Protein 7E2S (pdb70)

Secondary structure (DSSP, 8-state):
--S-HHHHHHHHHSS-HHHHHHHHHHHHTSHHHHHHHHHHHHHHH-S-SS--HHHHHHHHHHHHT--HHHHHHHHHH-TT-SS----TT----HHHHHHHHTT-HHHHHHHHHHHHHHHH-HHHHHHTS--HHHHHTS-HHHHHHHHHHHHHTTTTS-SHHHHHHHHHHTTT-HHHHHHHHTSEETTEEPPTTTTS--STTSPTT--S----TT-SHHHHHHHTSTHHHHHT-

Nearest PDB structures (foldseek):
  7e2u-assembly1_A  TM=1.004E+00  e=2.251E-34  Synechocystis sp. PCC 6803 substr. Kazusa
  4xkb-assembly1_A  TM=9.964E-01  e=1.366E-32  Synechocystis sp. PCC 6803 substr. Kazusa
  4xkc-assembly1_A  TM=9.985E-01  e=1.807E-32  Synechocystis sp. PCC 6803 substr. Kazusa
  1z3x-assembly1_A  TM=9.266E-01  e=5.215E-20  Thermosynechococcus vestitus
  1z3y-assembly1_A  TM=9.234E-01  e=6.285E-20  Thermosynechococcus vestitus

Solvent-accessible surface area: 11522 Å² total; per-residue (Å²): 160,117,77,84,57,103,108,22,25,98,50,0,93,70,102,35,91,155,111,21,56,89,0,0,56,29,0,6,144,6,34,160,34,0,18,32,34,0,41,59,21,0,63,151,56,22,105,9,138,144,28,65,23,1,2,0,16,0,4,6,30,0,32,77,55,151,76,146,83,12,40,59,60,0,78,166,87,26,85,66,9,1,10,45,42,94,25,54,125,72,14,83,1,48,56,0,6,91,9,0,2,71,40,62,4,56,48,0,0,72,31,1,79,78,31,5,7,80,15,28,18,122,38,0,46,149,59,104,89,26,106,81,68,37,1,84,175,10,36,18,47,0,0,12,1,0,0,0,0,0,51,0,0,0,72,13,27,0,0,2,3,13,0,32,131,32,3,64,80,10,54,86,80,28,109,106,0,13,69,81,0,23,10,52,79,64,143,101,126,33,69,150,52,197,43,24,47,50,72,65,98,6,54,94,0,4,0,1,12,17,92,42,139,89,31,42,137,32,1,55,9,2,2,139,11,88,0,0,87,116,79,69,27

Structure (mmCIF, N/CA/C/O backbone):
data_7E2S
#
_entry.id   7E2S
#
_cell.length_a   32.497
_cell.length_b   64.449
_cell.length_c   106.850
_cell.angle_alpha   90.000
_cell.angle_beta   90.000
_cell.angle_gamma   90.000
#
_symmetry.space_group_name_H-M   'P 21 21 21'
#
loop_
_entity.id
_entity.type
_entity.pdbx_description
1 polymer 'Ycf53-like protein'
2 non-polymer 'BILIVERDINE IX ALPHA'
3 non-polymer GLYCEROL
4 water water
#
loop_
_atom_site.group_PDB
_atom_site.id
_atom_site.type_symbol
_atom_site.label_atom_id
_atom_site.label_alt_id
_atom_site.label_comp_id
_atom_site.label_asym_id
_atom_site.label_entity_id
_atom_site.label_seq_id
_atom_site.pdbx_PDB_ins_code
_atom_site.Cartn_x
_atom_site.Cartn_y
_atom_site.Cartn_z
_atom_site.occupancy
_atom_site.B_iso_or_equiv
_atom_site.auth_seq_id
_atom_site.auth_comp_id
_atom_site.auth_asym_id
_atom_site.auth_atom_id
_atom_site.pdbx_PDB_model_num
ATOM 1 N N . MET A 1 1 ? 4.628 5.367 15.133 1.00 51.67 1 MET A N 1
ATOM 2 C CA . MET A 1 1 ? 4.644 6.861 15.148 1.00 53.15 1 MET A CA 1
ATOM 3 C C . MET A 1 1 ? 5.787 7.408 15.996 1.00 52.76 1 MET A C 1
ATOM 4 O O . MET A 1 1 ? 6.036 8.614 16.003 1.00 54.95 1 MET A O 1
ATOM 20 N N . SER A 1 2 ? 6.473 6.530 16.724 1.00 49.22 2 SER A N 1
ATOM 21 C CA . SER A 1 2 ? 7.713 6.910 17.387 1.00 45.69 2 SER A CA 1
ATOM 22 C C . SER A 1 2 ? 8.916 6.784 16.463 1.00 40.98 2 SER A C 1
ATOM 23 O O . SER A 1 2 ? 10.022 7.172 16.851 1.00 41.46 2 SER A O 1
ATOM 31 N N . ASP A 1 3 ? 8.723 6.264 15.252 1.00 35.71 3 ASP A N 1
ATOM 32 C CA . ASP A 1 3 ? 9.812 6.157 14.295 1.00 35.10 3 ASP A CA 1
ATOM 33 C C . ASP A 1 3 ? 10.254 7.542 13.830 1.00 31.13 3 ASP A C 1
ATOM 34 O O . ASP A 1 3 ? 9.498 8.517 13.860 1.00 32.16 3 ASP A O 1
ATOM 43 N N . ASN A 1 4 ? 11.503 7.617 13.388 1.00 29.64 4 ASN A N 1
ATOM 44 C CA . ASN A 1 4 ? 12.129 8.890 13.057 1.00 26.98 4 ASN A CA 1
ATOM 45 C C . ASN A 1 4 ? 11.932 9.165 11.571 1.00 22.52 4 ASN A C 1
ATOM 46 O O . ASN A 1 4 ? 12.516 8.479 10.725 1.00 20.83 4 ASN A O 1
ATOM 57 N N . LEU A 1 5 ? 11.122 10.180 11.254 1.00 21.09 5 LEU A N 1
ATOM 58 C CA . LEU A 1 5 ? 10.836 10.490 9.856 1.00 18.31 5 LEU A CA 1
ATOM 59 C C . LEU A 1 5 ? 12.070 10.980 9.113 1.00 18.78 5 LEU A C 1
ATOM 60 O O . LEU A 1 5 ? 12.240 10.665 7.933 1.00 18.91 5 LEU A O 1
ATOM 76 N N . THR A 1 6 ? 12.916 11.789 9.758 1.00 18.71 6 THR A N 1
ATOM 77 C CA . THR A 1 6 ? 14.139 12.247 9.102 1.00 19.06 6 THR A CA 1
ATOM 78 C C . THR A 1 6 ? 14.992 11.058 8.688 1.00 17.52 6 THR A C 1
ATOM 79 O O . THR A 1 6 ? 15.473 10.979 7.551 1.00 17.82 6 THR A O 1
ATOM 90 N N . GLU A 1 7 ? 15.176 10.111 9.608 1.00 17.68 7 GLU A N 1
ATOM 91 C CA . GLU A 1 7 ? 16.028 8.969 9.319 1.00 17.21 7 GLU A CA 1
ATOM 92 C C . GLU A 1 7 ? 15.375 8.025 8.322 1.00 15.98 7 GLU A C 1
ATOM 93 O O . GLU A 1 7 ? 16.068 7.461 7.472 1.00 15.87 7 GLU A O 1
ATOM 105 N N . LEU A 1 8 ? 14.054 7.835 8.395 1.00 15.61 8 LEU A N 1
ATOM 106 C CA . LEU A 1 8 ? 13.396 7.001 7.392 1.00 15.31 8 LEU A CA 1
ATOM 107 C C . LEU A 1 8 ? 13.438 7.647 6.018 1.00 14.77 8 LEU A C 1
ATOM 108 O O . LEU A 1 8 ? 13.623 6.953 5.013 1.00 14.74 8 LEU A O 1
ATOM 124 N N . SER A 1 9 ? 13.257 8.967 5.942 1.00 15.01 9 SER A 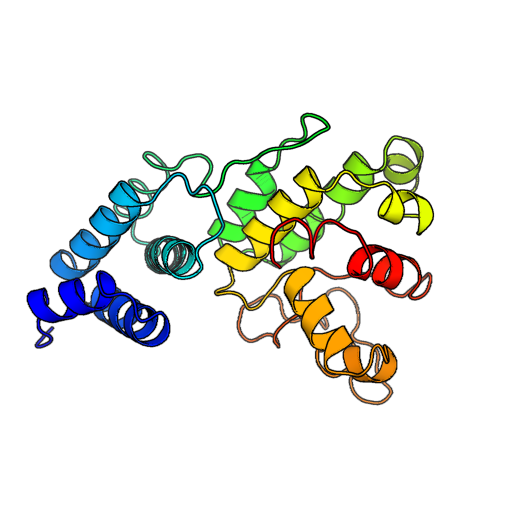N 1
ATOM 125 C CA . SER A 1 9 ? 13.423 9.641 4.660 1.00 14.96 9 SER A CA 1
ATOM 126 C C . SER A 1 9 ? 14.824 9.415 4.121 1.00 14.54 9 SER A C 1
ATOM 127 O O . SER A 1 9 ? 15.006 9.148 2.927 1.00 15.15 9 SER A O 1
ATOM 135 N N . GLN A 1 10 ? 15.841 9.541 4.981 1.00 14.82 10 GLN A N 1
ATOM 136 C CA . GLN A 1 10 ? 17.210 9.350 4.507 1.00 14.92 10 GLN A CA 1
ATOM 137 C C . GLN A 1 10 ? 17.410 7.928 4.001 1.00 14.39 10 GLN A C 1
ATOM 138 O O . GLN A 1 10 ? 18.052 7.709 2.970 1.00 15.01 10 GLN A O 1
ATOM 152 N N . GLN A 1 11 ? 16.840 6.951 4.707 1.00 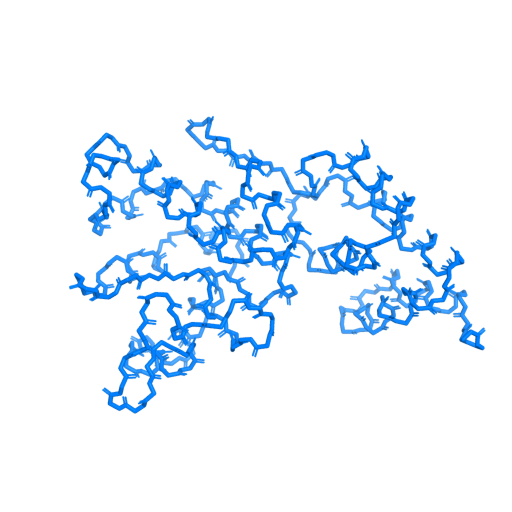14.07 11 GLN A N 1
ATOM 153 C CA . GLN A 1 11 ? 16.922 5.554 4.287 1.00 13.75 11 GLN A CA 1
ATOM 154 C C . GLN A 1 11 ? 16.295 5.338 2.910 1.00 13.80 11 GLN A C 1
ATOM 155 O O . GLN A 1 11 ? 16.839 4.604 2.080 1.00 14.97 11 GLN A O 1
ATOM 169 N N . LEU A 1 12 ? 15.162 5.985 2.645 1.00 13.84 12 LEU A N 1
ATOM 170 C CA . LEU A 1 12 ? 14.541 5.919 1.329 1.00 14.11 12 LEU A CA 1
ATOM 171 C C . LEU A 1 12 ? 15.422 6.558 0.255 1.00 14.56 12 LEU A C 1
ATOM 172 O O . LEU A 1 12 ? 15.457 6.077 -0.883 1.00 15.18 12 LEU A O 1
ATOM 188 N N . HIS A 1 13 ? 16.108 7.658 0.580 1.00 14.98 13 HIS A N 1
ATOM 189 C CA . HIS A 1 13 ? 16.906 8.385 -0.403 1.00 15.6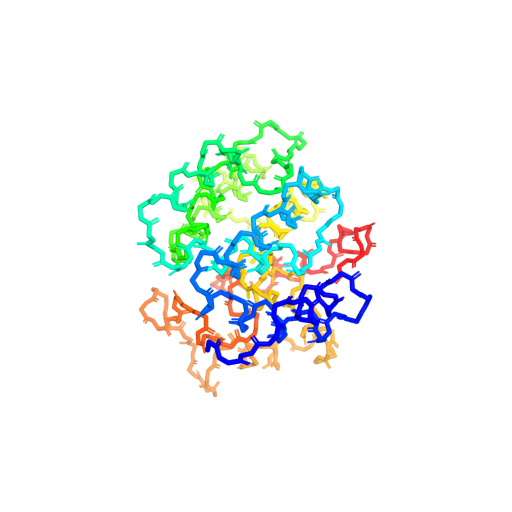6 13 HIS A CA 1
ATOM 190 C C . HIS A 1 13 ? 18.312 7.825 -0.575 1.00 16.42 13 HIS A C 1
ATOM 191 O O . HIS A 1 13 ? 19.000 8.213 -1.524 1.00 18.15 13 HIS A O 1
ATOM 205 N N . ASP A 1 14 ? 18.754 6.954 0.327 1.00 15.96 14 ASP A N 1
ATOM 206 C CA . ASP A 1 14 ? 19.993 6.210 0.169 1.00 15.98 14 ASP A CA 1
ATOM 207 C C . ASP A 1 14 ? 19.832 5.189 -0.957 1.00 15.73 14 ASP A C 1
ATOM 208 O O . ASP A 1 14 ? 18.760 5.041 -1.546 1.00 17.70 14 ASP A O 1
ATOM 217 N N . ALA A 1 15 ? 20.908 4.458 -1.256 1.00 16.75 15 ALA A N 1
ATOM 218 C CA . ALA A 1 15 ? 20.987 3.665 -2.475 1.00 17.87 15 ALA A CA 1
ATOM 219 C C . ALA A 1 15 ? 20.771 2.172 -2.266 1.00 18.25 15 ALA A C 1
ATOM 220 O O . ALA A 1 15 ? 20.855 1.411 -3.230 1.00 23.58 15 ALA A O 1
ATOM 227 N N . SER A 1 16 ? 20.489 1.726 -1.048 1.00 15.83 16 SER A N 1
ATOM 228 C CA . SER A 1 16 ? 20.241 0.309 -0.795 1.00 15.79 16 SER A CA 1
ATOM 229 C C . SER A 1 16 ? 18.779 -0.040 -1.070 1.00 15.83 16 SER A C 1
ATOM 230 O O . SER A 1 16 ? 17.884 0.415 -0.348 1.00 15.48 16 SER A O 1
ATOM 238 N N . GLU A 1 17 ? 18.524 -0.880 -2.078 1.00 17.00 17 GLU A N 1
ATOM 239 C CA . GLU A 1 17 ? 17.139 -1.225 -2.397 1.00 17.30 17 GLU A CA 1
ATOM 240 C C . GLU A 1 17 ? 16.467 -1.935 -1.230 1.00 16.94 17 GLU A C 1
ATOM 241 O O . GLU A 1 17 ? 15.296 -1.676 -0.932 1.00 17.53 17 GLU A O 1
ATOM 253 N N . LYS A 1 18 ? 17.177 -2.849 -0.567 1.00 16.84 18 LYS A N 1
ATOM 254 C CA . LYS A 1 18 ? 16.528 -3.584 0.512 1.00 16.68 18 LYS A CA 1
ATOM 255 C C . LYS A 1 18 ? 16.113 -2.644 1.640 1.00 14.85 18 LYS A C 1
ATOM 256 O O . LYS A 1 18 ? 15.028 -2.789 2.210 1.00 15.68 18 LYS A O 1
ATOM 275 N N . LYS A 1 19 ? 16.946 -1.657 1.956 1.00 14.91 19 LYS A N 1
ATOM 276 C CA . LYS A 1 19 ? 16.604 -0.700 3.001 1.00 14.17 19 LYS A CA 1
ATOM 277 C C . LYS A 1 19 ? 15.555 0.306 2.540 1.00 13.60 19 LYS A C 1
ATOM 278 O O . LYS A 1 19 ? 14.778 0.794 3.359 1.00 13.79 19 LYS A O 1
ATOM 297 N N . GLN A 1 20 ? 15.489 0.617 1.244 1.00 13.74 20 GLN A N 1
ATOM 298 C CA . GLN A 1 20 ? 14.390 1.439 0.745 1.00 13.57 20 GLN A CA 1
ATOM 299 C C . GLN A 1 20 ? 13.056 0.771 1.019 1.00 13.25 20 GLN A C 1
ATOM 300 O O . GLN A 1 20 ? 12.108 1.424 1.460 1.00 14.02 20 GLN A O 1
ATOM 314 N N . LEU A 1 21 ? 12.960 -0.529 0.753 1.00 14.00 21 LEU A N 1
ATOM 315 C CA . LEU A 1 21 ? 11.665 -1.195 0.860 1.00 14.31 21 LEU A CA 1
ATOM 316 C C . LEU A 1 21 ? 11.149 -1.201 2.290 1.00 13.47 21 LEU A C 1
ATOM 317 O O . LEU A 1 21 ? 9.957 -0.985 2.522 1.00 14.10 21 LEU A O 1
ATOM 333 N N . THR A 1 22 ? 12.021 -1.453 3.266 1.00 13.38 22 THR A N 1
ATOM 334 C CA . THR A 1 22 ? 11.564 -1.434 4.652 1.00 13.63 22 THR A CA 1
ATOM 335 C C . THR A 1 22 ? 11.202 -0.015 5.083 1.00 13.37 22 THR A C 1
ATOM 336 O O . THR A 1 22 ? 10.233 0.186 5.825 1.00 13.95 22 THR A O 1
ATOM 347 N N . ALA A 1 23 ? 11.943 0.993 4.608 1.00 13.11 23 ALA A N 1
ATOM 348 C CA . ALA A 1 23 ? 11.588 2.369 4.934 1.00 13.27 23 ALA A CA 1
ATOM 349 C C . ALA A 1 23 ? 10.225 2.746 4.358 1.00 12.84 23 ALA A C 1
ATOM 350 O O . ALA A 1 23 ? 9.440 3.423 5.022 1.00 13.56 23 ALA A O 1
ATOM 357 N N . ILE A 1 24 ? 9.934 2.332 3.121 1.00 13.09 24 ILE A N 1
ATOM 358 C CA . ILE A 1 24 ? 8.654 2.662 2.493 1.00 13.12 24 ILE A CA 1
ATOM 359 C C . ILE A 1 24 ? 7.500 2.096 3.307 1.00 13.14 24 ILE A C 1
ATOM 360 O O . ILE A 1 24 ? 6.502 2.780 3.563 1.00 13.70 24 ILE A O 1
ATOM 376 N N . ALA A 1 25 ? 7.613 0.833 3.715 1.00 13.61 25 ALA A N 1
ATOM 377 C CA . ALA A 1 25 ? 6.531 0.211 4.469 1.00 14.08 25 ALA A CA 1
ATOM 378 C C . ALA A 1 25 ? 6.315 0.929 5.795 1.00 13.97 25 ALA A C 1
ATOM 379 O O . ALA A 1 25 ? 5.174 1.118 6.230 1.00 16.37 25 ALA A O 1
ATOM 386 N N . ALA A 1 26 ? 7.400 1.347 6.449 1.00 14.04 26 ALA A N 1
ATOM 387 C CA . ALA A 1 26 ? 7.270 2.060 7.712 1.00 14.84 26 ALA A CA 1
ATOM 388 C C . ALA A 1 26 ? 6.660 3.436 7.496 1.00 14.54 26 ALA A C 1
ATOM 389 O O . ALA A 1 26 ? 5.763 3.842 8.243 1.00 16.58 26 ALA A O 1
ATOM 396 N N . LEU A 1 27 ? 7.122 4.158 6.478 1.00 14.06 27 LEU A N 1
ATOM 397 C CA . LEU A 1 27 ? 6.635 5.510 6.240 1.00 13.53 27 LEU A CA 1
ATOM 398 C C . LEU A 1 27 ? 5.138 5.528 5.934 1.00 14.08 27 LEU A C 1
ATOM 399 O O . LEU A 1 27 ? 4.427 6.454 6.330 1.00 14.29 27 LEU A O 1
ATOM 415 N N . ALA A 1 28 ? 4.642 4.526 5.213 1.00 14.04 28 ALA A N 1
ATOM 416 C CA . ALA A 1 28 ? 3.240 4.524 4.828 1.00 14.87 28 ALA A CA 1
ATOM 417 C C . ALA A 1 28 ? 2.324 4.411 6.037 1.00 16.35 28 ALA A C 1
ATOM 418 O O . ALA A 1 28 ? 1.165 4.823 5.956 1.00 17.92 28 ALA A O 1
ATOM 425 N N . GLU A 1 29 ? 2.817 3.868 7.150 1.00 17.26 29 GLU A N 1
ATOM 426 C CA . GLU A 1 29 ? 2.044 3.746 8.376 1.00 20.70 29 GLU A CA 1
ATOM 427 C C . GLU A 1 29 ? 2.236 4.927 9.311 1.00 21.42 29 GLU A C 1
ATOM 428 O O . GLU A 1 29 ? 1.828 4.855 10.472 1.00 25.45 29 GLU A O 1
ATOM 440 N N . MET A 1 30 ? 2.826 6.014 8.835 1.00 19.23 30 MET A N 1
ATOM 441 C CA . MET A 1 30 ? 3.148 7.153 9.685 1.00 19.04 30 MET A CA 1
ATOM 442 C C . MET A 1 30 ? 2.394 8.408 9.280 1.00 18.92 30 MET A C 1
ATOM 443 O O . MET A 1 30 ? 2.901 9.530 9.389 1.00 20.97 30 MET A O 1
ATOM 457 N N . GLY A 1 31 ? 1.153 8.220 8.844 1.00 19.29 31 GLY A N 1
ATOM 458 C CA . GLY A 1 31 ? 0.233 9.315 8.675 1.00 20.20 31 GLY A CA 1
ATOM 459 C C . GLY A 1 31 ? 0.735 10.334 7.677 1.00 18.29 31 GLY A C 1
ATOM 460 O O . GLY A 1 31 ? 1.470 10.022 6.741 1.00 17.63 31 GLY A O 1
ATOM 464 N N . GLU A 1 32 ? 0.320 11.583 7.891 1.00 18.73 32 GLU A N 1
ATOM 465 C CA . GLU A 1 32 ? 0.595 12.649 6.940 1.00 17.82 32 GLU A CA 1
ATOM 466 C C . GLU A 1 32 ? 2.087 12.836 6.724 1.00 16.46 32 GLU A C 1
ATOM 467 O O . GLU A 1 32 ? 2.534 13.036 5.591 1.00 16.52 32 GLU A O 1
ATOM 479 N N . GLY A 1 33 ? 2.876 12.800 7.797 1.00 16.35 33 GLY A N 1
ATOM 480 C CA . GLY A 1 33 ? 4.305 13.010 7.641 1.00 16.72 33 GLY A CA 1
ATOM 481 C C . GLY A 1 33 ? 4.956 11.946 6.776 1.00 14.94 33 GLY A C 1
ATOM 482 O O . GLY A 1 33 ? 5.706 12.246 5.838 1.00 15.27 33 GLY A O 1
ATOM 486 N N . GLY A 1 34 ? 4.699 10.677 7.086 1.00 14.53 34 GLY A N 1
ATOM 487 C CA . GLY A 1 34 ? 5.302 9.613 6.301 1.00 14.07 34 GLY A CA 1
ATOM 488 C C . GLY A 1 34 ? 4.773 9.576 4.885 1.00 13.38 34 GLY A C 1
ATOM 489 O O . GLY A 1 34 ? 5.529 9.371 3.928 1.00 13.85 34 GLY A O 1
ATOM 493 N N . GLN A 1 35 ? 3.463 9.758 4.724 1.00 13.81 35 GLN A N 1
ATOM 494 C CA . GLN A 1 35 ? 2.884 9.725 3.391 1.00 14.23 35 GLN A CA 1
ATOM 495 C C . GLN A 1 35 ? 3.363 10.903 2.553 1.00 13.52 35 GLN A C 1
ATOM 496 O O . GLN A 1 35 ? 3.574 10.754 1.348 1.00 14.00 35 GLN A O 1
ATOM 510 N N . GLY A 1 36 ? 3.604 12.058 3.179 1.00 13.78 36 GLY A N 1
ATOM 511 C CA . GLY A 1 36 ? 4.141 13.190 2.441 1.00 14.46 36 GLY A CA 1
ATOM 512 C C . GLY A 1 36 ? 5.539 12.926 1.910 1.00 13.44 36 GLY A C 1
ATOM 513 O O . GLY A 1 36 ? 5.875 13.334 0.792 1.00 13.81 36 GLY A O 1
ATOM 517 N N . ILE A 1 37 ? 6.374 12.251 2.707 1.00 13.13 37 ILE A N 1
ATOM 518 C CA . ILE A 1 37 ? 7.706 11.862 2.249 1.00 13.09 37 ILE A CA 1
ATOM 519 C C . ILE A 1 37 ? 7.600 10.965 1.024 1.00 12.81 37 ILE A C 1
ATOM 520 O O . ILE A 1 37 ? 8.334 11.133 0.043 1.00 13.34 37 ILE A O 1
ATOM 536 N N . LEU A 1 38 ? 6.676 10.002 1.057 1.00 12.92 38 LEU A N 1
ATOM 537 C CA . LEU A 1 38 ? 6.479 9.095 -0.069 1.00 12.84 38 LEU A CA 1
ATOM 538 C C . LEU A 1 38 ? 5.974 9.836 -1.301 1.00 12.44 38 LEU A C 1
ATOM 539 O O . LEU A 1 38 ? 6.435 9.577 -2.418 1.00 13.16 38 LEU A O 1
ATOM 555 N N . LEU A 1 39 ? 5.011 10.747 -1.128 1.00 12.77 39 LEU A N 1
ATOM 556 C CA . LEU A 1 39 ? 4.505 11.510 -2.268 1.00 13.50 39 LEU A CA 1
ATOM 557 C C . LEU A 1 39 ? 5.603 12.352 -2.907 1.00 12.49 39 LEU A C 1
ATOM 558 O O . LEU A 1 39 ? 5.667 12.472 -4.136 1.00 13.11 39 LEU A O 1
ATOM 574 N N . ASP A 1 40 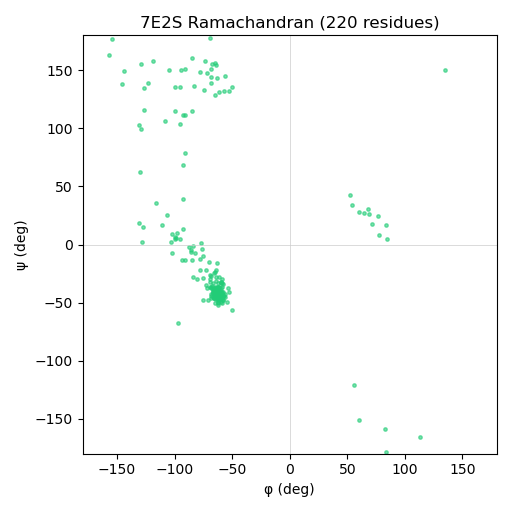? 6.470 12.952 -2.089 1.00 12.95 40 ASP A N 1
ATOM 575 C CA . ASP A 1 40 ? 7.561 13.744 -2.647 1.00 13.46 40 ASP A CA 1
ATOM 576 C C . ASP A 1 40 ? 8.534 12.865 -3.422 1.00 13.58 40 ASP A C 1
ATOM 577 O O . ASP A 1 40 ? 9.014 13.253 -4.492 1.00 14.14 40 ASP A O 1
ATOM 586 N N . TYR A 1 41 ? 8.837 11.679 -2.901 1.00 14.26 41 TYR A N 1
ATOM 587 C CA . TYR A 1 41 ? 9.693 10.753 -3.628 1.00 14.66 41 TYR A CA 1
ATOM 588 C C . TYR A 1 41 ? 9.108 10.411 -4.991 1.00 14.79 41 TYR A C 1
ATOM 589 O O . TYR A 1 41 ? 9.832 10.382 -5.991 1.00 14.70 41 TYR A O 1
ATOM 607 N N . LEU A 1 42 ? 7.802 10.154 -5.066 1.00 15.11 42 LEU A N 1
ATOM 608 C CA . LEU A 1 42 ? 7.192 9.911 -6.369 1.00 18.02 42 LEU A CA 1
ATOM 609 C C . LEU A 1 42 ? 7.355 11.109 -7.280 1.00 17.59 42 LEU A C 1
ATOM 610 O O . LEU A 1 42 ? 7.673 10.965 -8.465 1.00 20.09 42 LEU A O 1
ATOM 626 N N . ALA A 1 43 ? 7.077 12.302 -6.756 1.00 16.81 43 ALA A N 1
ATOM 627 C CA . ALA A 1 43 ? 7.116 13.491 -7.594 1.00 17.85 43 ALA A CA 1
ATOM 628 C C . ALA A 1 43 ? 8.483 13.679 -8.220 1.00 17.83 43 ALA A C 1
ATOM 629 O O . ALA A 1 43 ? 8.590 14.176 -9.345 1.00 21.58 43 ALA A O 1
ATOM 636 N N . LYS A 1 44 ? 9.536 13.282 -7.515 1.00 14.90 44 LYS A N 1
ATOM 637 C CA . LYS A 1 44 ? 10.901 13.457 -7.990 1.00 15.80 44 LYS A CA 1
ATOM 638 C C . LYS A 1 44 ? 11.376 12.328 -8.892 1.00 16.62 44 LYS A C 1
ATOM 639 O O . LYS A 1 44 ? 12.461 12.436 -9.474 1.00 19.07 44 LYS A O 1
ATOM 658 N N . ASN A 1 45 ? 10.592 11.265 -9.052 1.00 14.89 45 ASN A N 1
ATOM 659 C CA . ASN A 1 45 ? 11.040 10.085 -9.770 1.00 15.45 45 ASN A CA 1
ATOM 660 C C . ASN A 1 45 ? 10.090 9.617 -10.866 1.00 15.89 45 ASN A C 1
ATOM 661 O O . ASN A 1 45 ? 10.383 8.605 -11.513 1.00 18.92 45 ASN A O 1
ATOM 672 N N . VAL A 1 46 ? 8.989 10.323 -11.111 1.00 15.77 46 VAL A N 1
ATOM 673 C CA . VAL A 1 46 ? 7.977 9.925 -12.086 1.00 15.68 46 VAL A CA 1
ATOM 674 C C . VAL A 1 46 ? 7.822 11.071 -13.078 1.00 16.06 46 VAL A C 1
ATOM 675 O O . VAL A 1 46 ? 7.794 12.234 -12.657 1.00 18.63 46 VAL A O 1
ATOM 688 N N . PRO A 1 47 ? 7.686 10.805 -14.385 1.00 16.35 47 PRO A N 1
ATOM 689 C CA . PRO A 1 47 ? 7.667 9.488 -15.035 1.00 15.11 47 PRO A CA 1
ATOM 690 C C . PRO A 1 47 ? 9.010 8.779 -14.979 1.00 16.06 47 PRO A C 1
ATOM 691 O O . PRO A 1 47 ? 10.070 9.391 -15.059 1.00 16.21 47 PRO A O 1
ATOM 702 N N . LEU A 1 48 ? 8.951 7.466 -14.824 1.00 14.63 48 LEU A N 1
ATOM 703 C CA . LEU A 1 48 ? 10.140 6.641 -14.918 1.00 14.66 48 LEU A CA 1
ATOM 704 C C . LEU A 1 48 ? 10.668 6.627 -16.343 1.00 15.80 48 LEU A C 1
ATOM 705 O O . LEU A 1 48 ? 9.916 6.763 -17.306 1.00 17.70 48 LEU A O 1
ATOM 721 N N . GLU A 1 49 ? 11.979 6.445 -16.463 1.00 16.63 49 GLU A N 1
ATOM 722 C CA . GLU A 1 49 ? 12.586 6.055 -17.726 1.00 19.44 49 GLU A CA 1
ATOM 723 C C . GLU A 1 49 ? 12.772 4.540 -17.700 1.00 19.76 49 GLU A C 1
ATOM 724 O O . GLU A 1 49 ? 12.076 3.817 -18.417 1.00 25.82 49 GLU A O 1
ATOM 736 N N . LYS A 1 50 ? 13.639 4.049 -16.856 1.00 21.78 50 LYS A N 1
ATOM 737 C CA . LYS A 1 50 ? 13.757 2.618 -16.638 1.00 19.48 50 LYS A CA 1
ATOM 738 C C . LYS A 1 50 ? 12.848 2.190 -15.490 1.00 16.80 50 LYS A C 1
ATOM 739 O O . LYS A 1 50 ? 12.592 2.972 -14.565 1.00 18.06 50 LYS A O 1
ATOM 758 N N . PRO A 1 51 ? 12.349 0.956 -15.490 1.00 16.19 51 PRO A N 1
ATOM 759 C CA . PRO A 1 51 ? 11.596 0.478 -14.325 1.00 16.61 51 PRO A CA 1
ATOM 760 C C . PRO A 1 51 ? 12.486 0.476 -13.092 1.00 16.35 51 PRO A C 1
ATOM 761 O O . PRO A 1 51 ? 13.616 -0.021 -13.127 1.00 18.60 51 PRO A O 1
ATOM 772 N N . VAL A 1 52 ? 11.972 1.044 -12.000 1.00 14.94 52 VAL A N 1
ATOM 773 C CA . VAL A 1 52 ? 12.653 1.058 -10.708 1.00 14.53 52 VAL A CA 1
ATOM 774 C C . VAL A 1 52 ? 11.669 0.495 -9.683 1.00 14.26 52 VAL A C 1
ATOM 775 O O . VAL A 1 52 ? 10.619 1.091 -9.437 1.00 14.32 52 VAL A O 1
ATOM 788 N N . LEU A 1 53 ? 12.010 -0.647 -9.087 1.00 15.11 53 LEU A N 1
ATOM 789 C CA A LEU A 1 53 ? 11.053 -1.347 -8.237 0.62 16.18 53 LEU A CA 1
ATOM 790 C CA B LEU A 1 53 ? 11.060 -1.354 -8.230 0.38 14.63 53 LEU A CA 1
ATOM 791 C C . LEU A 1 53 ? 10.591 -0.478 -7.070 1.00 14.80 53 LEU A C 1
ATOM 792 O O . LEU A 1 53 ? 9.395 -0.451 -6.741 1.00 14.97 53 LEU A O 1
ATOM 823 N N . ALA A 1 54 ? 11.520 0.248 -6.440 1.00 14.92 54 ALA A N 1
ATOM 824 C CA . ALA A 1 54 ? 11.144 1.057 -5.284 1.00 14.99 54 ALA A CA 1
ATOM 825 C C . ALA A 1 54 ? 10.087 2.089 -5.643 1.00 13.92 54 ALA A C 1
ATOM 826 O O . ALA A 1 54 ? 9.212 2.390 -4.828 1.00 13.94 54 ALA A O 1
ATOM 833 N N . VAL A 1 55 ? 10.170 2.668 -6.844 1.00 13.52 55 VAL A N 1
ATOM 834 C CA . VAL A 1 55 ? 9.189 3.671 -7.250 1.00 13.55 55 VAL A CA 1
ATOM 835 C C . VAL A 1 55 ? 7.825 3.028 -7.449 1.00 12.53 55 VAL A C 1
ATOM 836 O O . VAL A 1 55 ? 6.798 3.575 -7.032 1.00 13.44 55 VAL A O 1
ATOM 849 N N . GLY A 1 56 ? 7.786 1.855 -8.079 1.00 12.60 56 GLY A N 1
ATOM 850 C CA . GLY A 1 56 ? 6.544 1.114 -8.159 1.00 12.52 56 GLY A CA 1
ATOM 851 C C . GLY A 1 56 ? 5.985 0.795 -6.784 1.00 12.02 56 GLY A C 1
ATOM 852 O O . GLY A 1 56 ? 4.787 0.914 -6.549 1.00 12.80 56 GLY A O 1
ATOM 856 N N . ASN A 1 57 ? 6.860 0.386 -5.868 1.00 12.34 57 ASN A N 1
ATOM 857 C CA . ASN A 1 57 ? 6.416 0.054 -4.521 1.00 12.46 57 ASN A CA 1
ATOM 858 C C . ASN A 1 57 ? 5.858 1.278 -3.796 1.00 12.35 57 ASN A C 1
ATOM 859 O O . ASN A 1 57 ? 4.861 1.167 -3.076 1.00 12.73 57 ASN A O 1
ATOM 870 N N . VAL A 1 58 ? 6.466 2.455 -3.966 1.00 12.22 58 VAL A N 1
ATOM 871 C CA . VAL A 1 58 ? 5.915 3.659 -3.341 1.00 12.52 58 VAL A CA 1
ATOM 872 C C . VAL A 1 58 ? 4.522 3.944 -3.885 1.00 12.32 58 VAL A C 1
ATOM 873 O O . VAL A 1 58 ? 3.573 4.159 -3.125 1.00 12.76 58 VAL A O 1
ATOM 886 N N . TYR A 1 59 ? 4.393 3.993 -5.208 1.00 12.17 59 TYR A N 1
ATOM 887 C CA . TYR A 1 59 ? 3.097 4.260 -5.812 1.00 11.93 59 TYR A CA 1
ATOM 888 C C . TYR A 1 59 ? 2.056 3.273 -5.313 1.00 11.72 59 TYR A C 1
ATOM 889 O O . TYR A 1 59 ? 0.949 3.655 -4.927 1.00 12.45 59 TYR A O 1
ATOM 907 N N . GLN A 1 60 ? 2.382 1.987 -5.366 1.00 12.49 60 GLN A N 1
ATOM 908 C CA . GLN A 1 60 ? 1.371 0.979 -5.084 1.00 11.99 60 GLN A CA 1
ATOM 909 C C . GLN A 1 60 ? 1.040 0.917 -3.597 1.00 12.02 60 GLN A C 1
ATOM 910 O O . GLN A 1 60 ? -0.113 0.674 -3.225 1.00 12.69 60 GLN A O 1
ATOM 924 N N . THR A 1 61 ? 2.033 1.135 -2.738 1.00 12.44 61 THR A N 1
ATOM 925 C CA . THR A 1 61 ? 1.767 1.196 -1.305 1.00 12.73 61 THR A CA 1
ATOM 926 C C . THR A 1 61 ? 0.794 2.325 -1.004 1.00 12.48 61 THR A C 1
ATOM 927 O O . THR A 1 61 ? -0.149 2.166 -0.218 1.00 13.50 61 THR A O 1
ATOM 938 N N . LEU A 1 62 ? 1.005 3.484 -1.626 1.00 12.31 62 LEU A N 1
ATOM 939 C CA . LEU A 1 62 ? 0.098 4.607 -1.434 1.00 12.69 62 LEU A CA 1
ATOM 940 C C . LEU A 1 62 ? -1.291 4.305 -1.984 1.00 12.53 62 LEU A C 1
ATOM 941 O O . LEU A 1 62 ? -2.293 4.604 -1.328 1.00 13.30 62 LEU A O 1
ATOM 957 N N . ARG A 1 63 ? -1.385 3.720 -3.188 1.00 12.58 63 ARG A N 1
ATOM 958 C CA . ARG A 1 63 ? -2.701 3.334 -3.705 1.00 12.95 63 ARG A CA 1
ATOM 959 C C . ARG A 1 63 ? -3.403 2.380 -2.752 1.00 12.51 63 ARG A C 1
ATOM 960 O O . ARG A 1 63 ? -4.618 2.459 -2.557 1.00 13.25 63 ARG A O 1
ATOM 981 N N . ASN A 1 64 ? -2.651 1.439 -2.194 1.00 12.97 64 ASN A N 1
ATOM 982 C CA . ASN A 1 64 ? -3.253 0.380 -1.408 1.00 13.45 64 ASN A CA 1
ATOM 983 C C . ASN A 1 64 ? -3.801 0.876 -0.080 1.00 14.01 64 ASN A C 1
ATOM 984 O O . ASN A 1 64 ? -4.584 0.161 0.546 1.00 15.35 64 ASN A O 1
ATOM 995 N N . LEU A 1 65 ? -3.422 2.077 0.360 1.00 13.11 65 LEU A N 1
ATOM 996 C CA . LEU A 1 65 ? -4.082 2.671 1.519 1.00 13.86 65 LEU A CA 1
ATOM 997 C C . LEU A 1 65 ? -5.568 2.888 1.270 1.00 14.02 65 LEU A C 1
ATOM 998 O O . LEU A 1 65 ? -6.360 2.917 2.220 1.00 15.16 65 LEU A O 1
ATOM 1014 N N . GLU A 1 66 ? -5.954 3.080 0.010 1.00 13.70 66 GLU A N 1
ATOM 1015 C CA . GLU A 1 66 ? -7.342 3.321 -0.374 1.00 14.42 66 GLU A CA 1
ATOM 1016 C C . GLU A 1 66 ? -7.975 4.466 0.417 1.00 14.30 66 GLU A C 1
ATOM 1017 O O . GLU A 1 66 ? -9.137 4.403 0.823 1.00 16.59 66 GLU A O 1
ATOM 1029 N N . GLN A 1 67 ? -7.203 5.541 0.595 1.00 14.03 67 GLN A N 1
ATOM 1030 C CA . GLN A 1 67 ? -7.665 6.763 1.237 1.00 15.20 67 GLN A CA 1
ATOM 1031 C C . GLN A 1 67 ? -8.023 7.789 0.176 1.00 14.78 67 GLN A C 1
ATOM 1032 O O . GLN A 1 67 ? -7.253 8.023 -0.750 1.00 16.40 67 GLN A O 1
ATOM 1046 N N . GLU A 1 68 ? -9.155 8.461 0.358 1.00 14.23 68 GLU A N 1
ATOM 1047 C CA . GLU A 1 68 ? -9.686 9.349 -0.671 1.00 14.29 68 GLU A CA 1
ATOM 1048 C C . GLU A 1 68 ? -8.646 10.336 -1.191 1.00 14.19 68 GLU A C 1
ATOM 1049 O O . GLU A 1 68 ? -8.445 10.456 -2.399 1.00 14.17 68 GLU A O 1
ATOM 1061 N N . THR A 1 69 ? -8.042 11.126 -0.302 1.00 14.09 69 THR A N 1
ATOM 1062 C CA . THR A 1 69 ? -7.202 12.219 -0.781 1.00 14.05 69 THR A CA 1
ATOM 1063 C C . THR A 1 69 ? -5.978 11.706 -1.518 1.00 13.38 69 THR A C 1
ATOM 1064 O O . THR A 1 69 ? -5.642 12.216 -2.590 1.00 14.48 69 THR A O 1
ATOM 1075 N N . ILE A 1 70 ? -5.290 10.711 -0.960 1.00 13.46 70 ILE A N 1
ATOM 1076 C CA A ILE A 1 70 ? -4.126 10.127 -1.630 0.48 13.62 70 ILE A CA 1
ATOM 1077 C CA B ILE A 1 70 ? -4.124 10.180 -1.652 0.52 13.51 70 ILE A CA 1
ATOM 1078 C C . ILE A 1 70 ? -4.524 9.590 -2.999 1.00 13.22 70 ILE A C 1
ATOM 1079 O O . ILE A 1 70 ? -3.845 9.813 -3.999 1.00 13.59 70 ILE A O 1
ATOM 1110 N N . THR A 1 71 ? -5.622 8.839 -3.053 1.00 12.89 71 THR A N 1
ATOM 1111 C CA . THR A 1 71 ? -6.062 8.281 -4.328 1.00 13.36 71 THR A CA 1
ATOM 1112 C C . THR A 1 71 ? -6.365 9.385 -5.336 1.00 13.40 71 THR A C 1
ATOM 1113 O O . THR A 1 71 ? -5.969 9.293 -6.504 1.00 13.71 71 THR A O 1
ATOM 1124 N N . THR A 1 72 ? -7.069 10.436 -4.901 1.00 13.64 72 THR A N 1
ATOM 1125 C CA . THR A 1 72 ? -7.359 11.572 -5.777 1.00 14.03 72 THR A CA 1
ATOM 1126 C C . THR A 1 72 ? -6.078 12.219 -6.285 1.00 13.81 72 THR A C 1
ATOM 1127 O O . THR A 1 72 ? -5.956 12.530 -7.475 1.00 14.31 72 THR A O 1
ATOM 1138 N N . GLN A 1 73 ? -5.116 12.452 -5.392 1.00 13.52 73 GLN A N 1
ATOM 1139 C CA . GLN A 1 73 ? -3.869 13.095 -5.786 1.00 13.83 73 GLN A CA 1
ATOM 1140 C C . GLN A 1 73 ? -3.074 12.234 -6.761 1.00 14.09 73 GLN A C 1
ATOM 1141 O O . GLN A 1 73 ? -2.512 12.747 -7.735 1.00 15.11 73 GLN A O 1
ATOM 1155 N N . LEU A 1 74 ? -3.010 10.925 -6.513 1.00 13.42 74 LEU A N 1
ATOM 1156 C CA . LEU A 1 74 ? -2.276 10.055 -7.424 1.00 13.36 74 LEU A CA 1
ATOM 1157 C C . LEU A 1 74 ? -2.919 10.028 -8.802 1.00 14.20 74 LEU A C 1
ATOM 1158 O O . LEU A 1 74 ? -2.219 10.041 -9.824 1.00 14.80 74 LEU A O 1
ATOM 1174 N N . GLN A 1 75 ? -4.248 9.978 -8.857 1.00 14.38 75 GLN A N 1
ATOM 1175 C CA A GLN A 1 75 ? -4.914 9.919 -10.151 0.52 16.71 75 GLN A CA 1
ATOM 1176 C CA B GLN A 1 75 ? -4.927 9.930 -10.149 0.48 15.18 75 GLN A CA 1
ATOM 1177 C C . GLN A 1 75 ? -4.769 11.236 -10.911 1.00 16.11 75 GLN A C 1
ATOM 1178 O O . GLN A 1 75 ? -4.620 11.233 -12.138 1.00 19.13 75 GLN A O 1
ATOM 1204 N N . ARG A 1 76 ? -4.779 12.358 -10.206 1.00 16.60 76 ARG A N 1
ATOM 1205 C CA A ARG A 1 76 ? -4.628 13.651 -10.862 0.61 17.51 76 ARG A CA 1
ATOM 1206 C CA B ARG A 1 76 ? -4.633 13.639 -10.880 0.39 18.24 76 ARG A CA 1
ATOM 1207 C C . ARG A 1 76 ? -3.195 13.859 -11.339 1.00 17.15 76 ARG A C 1
ATOM 1208 O O . ARG A 1 76 ? -2.963 14.321 -12.460 1.00 19.72 76 ARG A O 1
ATOM 1249 N N . ASN A 1 77 ? -2.214 13.522 -10.497 1.00 15.90 77 ASN A N 1
ATOM 1250 C CA . ASN A 1 77 ? -0.823 13.777 -10.852 1.00 16.87 77 ASN A CA 1
ATOM 1251 C C . ASN A 1 77 ? -0.247 12.730 -11.792 1.00 15.71 77 ASN A C 1
ATOM 1252 O O . ASN A 1 77 ? 0.632 13.047 -12.607 1.00 17.23 77 ASN A O 1
ATOM 1263 N N . TYR A 1 78 ? -0.733 11.500 -11.705 1.00 14.39 78 TYR A N 1
ATOM 1264 C CA . TYR A 1 78 ? -0.210 10.367 -12.472 1.00 14.17 78 TYR A CA 1
ATOM 1265 C C . TYR A 1 78 ? -1.374 9.650 -13.152 1.00 14.36 78 TYR A C 1
ATOM 1266 O O . TYR A 1 78 ? -1.646 8.478 -12.887 1.00 14.68 78 TYR A O 1
ATOM 1284 N N . PRO A 1 79 ? -2.089 10.342 -14.044 1.00 14.86 79 PRO A N 1
ATOM 1285 C CA . PRO A 1 79 ? -3.305 9.761 -14.640 1.00 15.06 79 PRO A CA 1
ATOM 1286 C C . PRO A 1 79 ? -3.056 8.532 -15.482 1.00 15.69 79 PRO A C 1
ATOM 1287 O O . PRO A 1 79 ? -3.989 7.752 -15.698 1.00 19.45 79 PRO A O 1
ATOM 1298 N N . THR A 1 80 ? -1.837 8.344 -15.983 1.00 14.70 80 THR A N 1
ATOM 1299 C CA . THR A 1 80 ? -1.480 7.149 -16.734 1.00 14.96 80 THR A CA 1
ATOM 1300 C C . THR A 1 80 ? -0.508 6.274 -15.957 1.00 14.99 80 THR A C 1
ATOM 1301 O O . THR A 1 80 ? 0.140 5.402 -16.539 1.00 15.65 80 THR A O 1
ATOM 1312 N N . GLY A 1 81 ? -0.393 6.500 -14.656 1.00 13.99 81 GLY A N 1
ATOM 1313 C CA . GLY A 1 81 ? 0.548 5.767 -13.836 1.00 13.99 81 GLY A CA 1
ATOM 1314 C C . GLY A 1 81 ? 1.955 6.342 -13.904 1.00 13.17 81 GLY A C 1
ATOM 1315 O O . GLY A 1 81 ? 2.181 7.509 -14.249 1.00 13.76 81 GLY A O 1
ATOM 1319 N N . ILE A 1 82 ? 2.916 5.491 -13.546 1.00 12.78 82 ILE A N 1
ATOM 1320 C CA . ILE A 1 82 ? 4.284 5.936 -13.322 1.00 13.18 82 ILE A CA 1
ATOM 1321 C C . ILE A 1 82 ? 5.223 5.609 -14.469 1.00 13.31 82 ILE A C 1
ATOM 1322 O O . ILE A 1 82 ? 6.384 6.036 -14.427 1.00 13.94 82 ILE A O 1
ATOM 1338 N N . PHE A 1 83 ? 4.774 4.852 -15.470 1.00 13.96 83 PHE A N 1
ATOM 1339 C CA . PHE A 1 83 ? 5.636 4.314 -16.510 1.00 14.12 83 PHE A CA 1
ATOM 1340 C C . PHE A 1 83 ? 5.081 4.687 -17.882 1.00 13.66 83 PHE A C 1
ATOM 1341 O O . PHE A 1 83 ? 3.879 4.562 -18.119 1.00 14.31 83 PHE A O 1
ATOM 1358 N N . PRO A 1 84 ? 5.918 5.149 -18.810 1.00 15.23 84 PRO A N 1
ATOM 1359 C CA . PRO A 1 84 ? 5.395 5.524 -20.131 1.00 15.33 84 PRO A CA 1
ATOM 1360 C C . PRO A 1 84 ? 4.674 4.359 -20.792 1.00 14.69 84 PRO A C 1
ATOM 1361 O O . PRO A 1 84 ? 5.189 3.238 -20.848 1.00 15.75 84 PRO A O 1
ATOM 1372 N N . LEU A 1 85 ? 3.475 4.636 -21.311 1.00 13.99 85 LEU A N 1
ATOM 1373 C CA . LEU A 1 85 ? 2.631 3.586 -21.899 1.00 14.02 85 LEU A CA 1
ATOM 1374 C C . LEU A 1 85 ? 2.881 3.489 -23.407 1.00 13.56 85 LEU A C 1
ATOM 1375 O O . LEU A 1 85 ? 2.018 3.776 -24.240 1.00 15.19 85 LEU A O 1
ATOM 1391 N N . GLN A 1 86 ? 4.082 3.025 -23.756 1.00 13.59 86 GLN A N 1
ATOM 1392 C CA A GLN A 1 86 ? 4.555 3.061 -25.136 0.51 13.88 86 GLN A CA 1
ATOM 1393 C CA B GLN A 1 86 ? 4.554 3.061 -25.134 0.49 13.48 86 GLN A CA 1
ATOM 1394 C C . GLN A 1 86 ? 4.257 1.769 -25.883 1.00 13.17 86 GLN A C 1
ATOM 1395 O O . GLN A 1 86 ? 4.314 0.666 -25.324 1.00 14.50 86 GLN A O 1
ATOM 1420 N N . SER A 1 87 ? 3.994 1.915 -27.179 1.00 13.35 87 SER A N 1
ATOM 1421 C CA . SER A 1 87 ? 3.672 0.817 -28.075 1.00 13.95 87 SER A CA 1
ATOM 1422 C C . SER A 1 87 ? 4.236 1.099 -29.457 1.00 14.26 87 SER A C 1
ATOM 1423 O O . SER A 1 87 ? 4.084 2.199 -29.979 1.00 16.49 87 SER A O 1
ATOM 1431 N N . ALA A 1 88 ? 4.812 0.071 -30.077 1.00 14.37 88 ALA A N 1
ATOM 1432 C CA . ALA A 1 88 ? 5.237 0.132 -31.471 1.00 15.05 88 ALA A CA 1
ATOM 1433 C C . ALA A 1 88 ? 4.073 0.018 -32.447 1.00 14.31 88 ALA A C 1
ATOM 1434 O O . ALA A 1 88 ? 4.281 0.108 -33.661 1.00 16.16 88 ALA A O 1
ATOM 1441 N N . GLN A 1 89 ? 2.861 -0.202 -31.943 1.00 14.44 89 GLN A N 1
ATOM 1442 C CA . GLN A 1 89 ? 1.670 -0.323 -32.771 1.00 14.96 89 GLN A CA 1
ATOM 1443 C C . GLN A 1 89 ? 0.565 0.620 -32.309 1.00 14.81 89 GLN A C 1
ATOM 1444 O O . GLN A 1 89 ? -0.586 0.455 -32.715 1.00 15.84 89 GLN A O 1
ATOM 1458 N N . GLY A 1 90 ? 0.887 1.609 -31.476 1.00 14.41 90 GLY A N 1
ATOM 1459 C CA . GLY A 1 90 ? -0.103 2.587 -31.062 1.00 14.79 90 GLY A CA 1
ATOM 1460 C C . GLY A 1 90 ? -1.162 2.072 -30.113 1.00 13.86 90 GLY A C 1
ATOM 1461 O O . GLY A 1 90 ? -2.193 2.722 -29.944 1.00 14.65 90 GLY A O 1
ATOM 1465 N N . ILE A 1 91 ? -0.923 0.929 -29.468 1.00 13.52 91 ILE A N 1
ATOM 1466 C CA . ILE A 1 91 ? -1.900 0.284 -28.593 1.00 14.06 91 ILE A CA 1
ATOM 1467 C C . ILE A 1 91 ? -2.067 1.065 -27.294 1.00 13.72 91 ILE A C 1
ATOM 1468 O O . ILE A 1 91 ? -1.128 1.681 -26.781 1.00 14.47 91 ILE A O 1
ATOM 1484 N N . ASP A 1 92 ? -3.287 1.026 -26.760 1.00 14.42 92 ASP A N 1
ATOM 1485 C CA . ASP A 1 92 ? -3.655 1.684 -25.506 1.00 14.41 92 ASP A CA 1
ATOM 1486 C C . ASP A 1 92 ? -3.452 0.721 -24.338 1.00 13.97 92 ASP A C 1
ATOM 1487 O O . ASP A 1 92 ? -4.210 -0.240 -24.175 1.00 15.42 92 ASP A O 1
ATOM 1496 N N . TYR A 1 93 ? -2.464 1.012 -23.498 1.00 13.29 93 TYR A N 1
ATOM 1497 C CA . TYR A 1 93 ? -2.178 0.214 -22.309 1.00 13.03 93 TYR A CA 1
ATOM 1498 C C . TYR A 1 93 ? -2.757 0.803 -21.026 1.00 13.35 93 TYR A C 1
ATOM 1499 O O . TYR A 1 93 ? -2.518 0.255 -19.946 1.00 13.47 93 TYR A O 1
ATOM 1517 N N . LEU A 1 94 ? -3.538 1.877 -21.109 1.00 13.39 94 LEU A N 1
ATOM 1518 C CA . LEU A 1 94 ? -4.090 2.450 -19.884 1.00 14.13 94 LEU A CA 1
ATOM 1519 C C . LEU A 1 94 ? -5.035 1.496 -19.162 1.00 13.44 94 LEU A C 1
ATOM 1520 O O . LEU A 1 94 ? -4.918 1.384 -17.930 1.00 13.30 94 LEU A O 1
ATOM 1536 N N . PRO A 1 95 ? -5.952 0.780 -19.828 1.00 13.58 95 PRO A N 1
ATOM 1537 C CA . PRO A 1 95 ? -6.800 -0.147 -19.058 1.00 13.99 95 PRO A CA 1
ATOM 1538 C C . PRO A 1 95 ? -6.001 -1.193 -18.298 1.00 13.12 95 PRO A C 1
ATOM 1539 O O . PRO A 1 95 ? -6.357 -1.558 -17.167 1.00 13.36 95 PRO A O 1
ATOM 1550 N N . LEU A 1 96 ? -4.909 -1.675 -18.886 1.00 13.27 96 LEU A N 1
ATOM 1551 C CA . LEU A 1 96 ? -4.044 -2.604 -18.173 1.00 13.12 96 LEU A CA 1
ATOM 1552 C C . LEU A 1 96 ? -3.448 -1.945 -16.933 1.00 12.59 96 LEU A C 1
ATOM 1553 O O . LEU A 1 96 ? -3.451 -2.524 -15.845 1.00 13.05 96 LEU A O 1
ATOM 1569 N N . GLN A 1 97 ? -2.908 -0.740 -17.090 1.00 13.07 97 GLN A N 1
ATOM 1570 C CA . GLN A 1 97 ? -2.339 -0.030 -15.947 1.00 13.21 97 GLN A CA 1
ATOM 1571 C C . GLN A 1 97 ? -3.384 0.184 -14.861 1.00 12.84 97 GLN A C 1
ATOM 1572 O O . GLN A 1 97 ? -3.079 0.075 -13.668 1.00 13.23 97 GLN A O 1
ATOM 1586 N N . GLU A 1 98 ? -4.607 0.535 -15.251 1.00 12.83 98 GLU A N 1
ATOM 1587 C CA . GLU A 1 98 ? -5.630 0.838 -14.260 1.00 13.23 98 GLU A CA 1
ATOM 1588 C C . GLU A 1 98 ? -5.992 -0.409 -13.475 1.00 12.65 98 GLU A C 1
ATOM 1589 O O . GLU A 1 98 ? -6.170 -0.351 -12.256 1.00 13.74 98 GLU A O 1
ATOM 1601 N N . ALA A 1 99 ? -6.108 -1.544 -14.152 1.00 12.67 99 ALA A N 1
ATOM 1602 C CA . ALA A 1 99 ? -6.389 -2.787 -13.444 1.00 12.92 99 ALA A CA 1
ATOM 1603 C C . ALA A 1 99 ? -5.272 -3.116 -12.473 1.00 12.77 99 ALA A C 1
ATOM 1604 O O . ALA A 1 99 ? -5.518 -3.502 -11.325 1.00 13.26 99 ALA A O 1
ATOM 1611 N N . LEU A 1 100 ? -4.032 -2.956 -12.912 1.00 12.37 100 LEU A N 1
ATOM 1612 C CA . LEU A 1 100 ? -2.897 -3.244 -12.044 1.00 12.45 100 LEU A CA 1
ATOM 1613 C C . LEU A 1 100 ? -2.804 -2.269 -10.871 1.00 12.71 100 LEU A C 1
ATOM 1614 O O . LEU A 1 100 ? -2.539 -2.691 -9.739 1.00 13.18 100 LEU A O 1
ATOM 1630 N N . GLY A 1 101 ? -3.056 -0.982 -11.099 1.00 13.00 101 GLY A N 1
ATOM 1631 C CA . GLY A 1 101 ? -3.042 -0.028 -9.997 1.00 13.42 101 GLY A CA 1
ATOM 1632 C C . GLY A 1 101 ? -4.121 -0.295 -8.965 1.00 13.32 101 GLY A C 1
ATOM 1633 O O . GLY A 1 101 ? -3.963 0.045 -7.788 1.00 13.93 101 GLY A O 1
ATOM 1637 N N . SER A 1 102 ? -5.231 -0.903 -9.389 1.00 13.50 102 SER A N 1
ATOM 1638 C CA . SER A 1 102 ? -6.289 -1.350 -8.493 1.00 14.23 102 SER A CA 1
ATOM 1639 C C . SER A 1 102 ? -6.016 -2.719 -7.885 1.00 13.84 102 SER A C 1
ATOM 1640 O O . SER A 1 102 ? -6.835 -3.202 -7.098 1.00 15.06 102 SER A O 1
ATOM 1648 N N . GLN A 1 103 ? -4.896 -3.351 -8.245 1.00 13.15 103 GLN A N 1
ATOM 1649 C CA . GLN A 1 103 ? -4.547 -4.694 -7.790 1.00 13.40 103 GLN A CA 1
ATOM 1650 C C . GLN A 1 103 ? -5.587 -5.725 -8.216 1.00 13.68 103 GLN A C 1
ATOM 1651 O O . GLN A 1 103 ? -5.736 -6.771 -7.589 1.00 14.93 103 GLN A O 1
ATOM 1665 N N . ASP A 1 104 ? -6.268 -5.452 -9.331 1.00 13.31 104 ASP A N 1
ATOM 1666 C CA . ASP A 1 104 ? -7.224 -6.386 -9.923 1.00 13.26 104 ASP A CA 1
ATOM 1667 C C . ASP A 1 104 ? -6.463 -7.240 -10.927 1.00 13.05 104 ASP A C 1
ATOM 1668 O O . ASP A 1 104 ? -6.490 -7.036 -12.143 1.00 13.25 104 ASP A O 1
ATOM 1677 N N . PHE A 1 105 ? -5.740 -8.216 -10.384 1.00 13.62 105 PHE A N 1
ATOM 1678 C CA . PHE A 1 105 ? -4.832 -8.994 -11.211 1.00 13.04 105 PHE A CA 1
ATOM 1679 C C . PHE A 1 105 ? -5.572 -9.902 -12.189 1.00 13.01 105 PHE A C 1
ATOM 1680 O O . PHE A 1 105 ? -5.041 -10.199 -13.266 1.00 12.75 105 PHE A O 1
ATOM 1697 N N . GLU A 1 106 ? -6.773 -10.367 -11.842 1.00 13.05 106 GLU A N 1
ATOM 1698 C CA . GLU A 1 106 ? -7.525 -11.190 -12.784 1.00 13.13 106 GLU A CA 1
ATOM 1699 C C . GLU A 1 106 ? -7.924 -10.383 -14.016 1.00 12.86 106 GLU A C 1
ATOM 1700 O O . GLU A 1 106 ? -7.747 -10.838 -15.155 1.00 13.24 106 GLU A O 1
ATOM 1712 N N . THR A 1 107 ? -8.446 -9.169 -13.821 1.00 13.10 107 THR A N 1
ATOM 1713 C CA . THR A 1 107 ? -8.747 -8.323 -14.971 1.00 13.39 107 THR A CA 1
ATOM 1714 C C . THR A 1 107 ? -7.478 -8.011 -15.753 1.00 12.50 107 THR A C 1
ATOM 1715 O O . THR A 1 107 ? -7.476 -8.029 -16.988 1.00 13.34 107 THR A O 1
ATOM 1726 N N . ALA A 1 108 ? -6.391 -7.714 -15.053 1.00 12.40 108 ALA A N 1
ATOM 1727 C CA . ALA A 1 108 ? -5.144 -7.408 -15.742 1.00 12.41 108 ALA A CA 1
ATOM 1728 C C . ALA A 1 108 ? -4.693 -8.581 -16.602 1.00 11.69 108 ALA A C 1
ATOM 1729 O O . ALA A 1 108 ? -4.183 -8.386 -17.707 1.00 12.42 108 ALA A O 1
ATOM 1736 N N . ASP A 1 109 ? -4.844 -9.804 -16.095 1.00 12.16 109 ASP A N 1
ATOM 1737 C CA . ASP A 1 109 ? -4.468 -10.995 -16.854 1.00 12.15 109 ASP A CA 1
ATOM 1738 C C . ASP A 1 109 ? -5.301 -11.117 -18.124 1.00 12.64 109 ASP A C 1
ATOM 1739 O O . ASP A 1 109 ? -4.777 -11.409 -19.205 1.00 13.00 109 ASP A O 1
ATOM 1748 N N . GLU A 1 110 ? -6.604 -10.884 -18.007 1.00 12.63 110 GLU A N 1
ATOM 1749 C CA . GLU A 1 110 ? -7.488 -10.938 -19.167 1.00 13.09 110 GLU A CA 1
ATOM 1750 C C . GLU A 1 110 ? -7.113 -9.881 -20.195 1.00 12.63 110 GLU A C 1
ATOM 1751 O O . GLU A 1 110 ? -7.056 -10.160 -21.398 1.00 13.83 110 GLU A O 1
ATOM 1763 N N . ILE A 1 111 ? -6.880 -8.653 -19.743 1.00 13.10 111 ILE A N 1
ATOM 1764 C CA . ILE A 1 111 ? -6.496 -7.579 -20.656 1.00 12.95 111 ILE A CA 1
ATOM 1765 C C . ILE A 1 111 ? -5.180 -7.909 -21.344 1.00 12.89 111 ILE A C 1
ATOM 1766 O O . ILE A 1 111 ? -5.012 -7.664 -22.541 1.00 13.58 111 ILE A O 1
ATOM 1782 N N . THR A 1 112 ? -4.215 -8.442 -20.594 1.00 12.69 112 THR A N 1
ATOM 1783 C CA . THR A 1 112 ? -2.922 -8.766 -21.182 1.00 12.71 112 THR A CA 1
ATOM 1784 C C . THR A 1 112 ? -3.074 -9.731 -22.350 1.00 12.86 112 THR A C 1
ATOM 1785 O O . THR A 1 112 ? -2.448 -9.557 -23.397 1.00 13.22 112 THR A O 1
ATOM 1796 N N . ARG A 1 113 ? -3.894 -10.761 -22.183 1.00 13.85 113 ARG A N 1
ATOM 1797 C CA A ARG A 1 113 ? -4.110 -11.700 -23.280 0.33 13.71 113 ARG A CA 1
ATOM 1798 C CA B ARG A 1 113 ? -4.137 -11.709 -23.263 0.67 16.07 113 ARG A CA 1
ATOM 1799 C C . ARG A 1 113 ? -4.750 -11.018 -24.474 1.00 15.51 113 ARG A C 1
ATOM 1800 O O . ARG A 1 113 ? -4.350 -11.260 -25.619 1.00 17.02 113 ARG A O 1
ATOM 1841 N N . ASP A 1 114 ? -5.737 -10.160 -24.237 1.00 15.21 114 ASP A N 1
ATOM 1842 C CA . ASP A 1 114 ? -6.363 -9.435 -25.339 1.00 16.34 114 ASP A CA 1
ATOM 1843 C C . ASP A 1 114 ? -5.345 -8.568 -26.066 1.00 15.98 114 ASP A C 1
ATOM 1844 O O . ASP A 1 114 ? -5.353 -8.488 -27.302 1.00 17.10 114 ASP A O 1
ATOM 1853 N N . LYS A 1 115 ? -4.464 -7.905 -25.314 1.00 15.02 115 LYS A N 1
ATOM 1854 C CA . LYS A 1 115 ? -3.472 -7.023 -25.920 1.00 15.22 115 LYS A CA 1
ATOM 1855 C C . LYS A 1 115 ? -2.439 -7.799 -26.728 1.00 14.89 115 LYS A C 1
ATOM 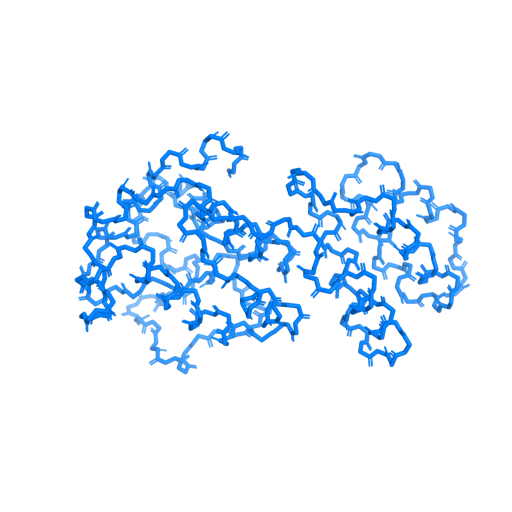1856 O O . LYS A 1 115 ? -1.999 -7.331 -27.782 1.00 15.99 115 LYS A O 1
ATOM 1875 N N . LEU A 1 116 ? -2.038 -8.981 -26.258 1.00 14.68 116 LEU A N 1
ATOM 1876 C CA . LEU A 1 116 ? -1.086 -9.771 -27.027 1.00 14.85 116 LEU A CA 1
ATOM 1877 C C . LEU A 1 116 ? -1.693 -10.240 -28.344 1.00 14.71 116 LEU A C 1
ATOM 1878 O O . LEU A 1 116 ? -1.007 -10.244 -29.374 1.00 15.59 116 LEU A O 1
ATOM 1894 N N . CYS A 1 117 ? -2.980 -10.602 -28.349 1.00 15.12 117 CYS A N 1
ATOM 1895 C CA . CYS A 1 117 ? -3.627 -10.943 -29.614 1.00 15.84 117 CYS A CA 1
ATOM 1896 C C . CYS A 1 117 ? -3.719 -9.719 -30.523 1.00 16.69 117 CYS A C 1
ATOM 1897 O O . CYS A 1 117 ? -3.459 -9.818 -31.729 1.00 18.25 117 CYS A O 1
ATOM 1905 N N . GLU A 1 118 ? -4.078 -8.560 -29.956 1.00 16.67 118 GLU A N 1
ATOM 1906 C CA . GLU A 1 118 ? -4.106 -7.308 -30.715 1.00 17.16 118 GLU A CA 1
ATOM 1907 C C . GLU A 1 118 ? -2.740 -6.999 -31.309 1.00 17.44 118 GLU A C 1
ATOM 1908 O O . GLU A 1 118 ? -2.626 -6.598 -32.475 1.00 19.76 118 GLU A O 1
ATOM 1920 N N . LEU A 1 119 ? -1.693 -7.176 -30.511 1.00 17.19 119 LEU A N 1
ATOM 1921 C CA . LEU A 1 119 ? -0.335 -6.919 -30.967 1.00 17.39 119 LEU A CA 1
ATOM 1922 C C . LEU A 1 119 ? 0.055 -7.850 -32.111 1.00 17.66 119 LEU A C 1
ATOM 1923 O O . LEU A 1 119 ? 0.750 -7.438 -33.049 1.00 19.76 119 LEU A O 1
ATOM 1939 N N . ALA A 1 120 ? -0.396 -9.103 -32.060 1.00 17.73 120 ALA A N 1
ATOM 1940 C CA . ALA A 1 120 ? -0.043 -10.072 -33.089 1.00 18.23 120 ALA A CA 1
ATOM 1941 C C . ALA A 1 120 ? -0.750 -9.814 -34.411 1.00 21.56 120 ALA A C 1
ATOM 1942 O O . ALA A 1 120 ? -0.274 -10.281 -35.450 1.00 25.09 120 ALA A O 1
ATOM 1949 N N . GLY A 1 121 ? -1.876 -9.108 -34.405 1.00 22.64 121 GLY A N 1
ATOM 1950 C CA . GLY A 1 121 ? -2.520 -8.727 -35.640 1.00 24.87 121 GLY A CA 1
ATOM 1951 C C . GLY A 1 121 ? -3.865 -9.383 -35.867 1.00 26.71 121 GLY A C 1
ATOM 1952 O O . GLY A 1 121 ? -4.466 -9.964 -34.957 1.00 25.30 121 GLY A O 1
ATOM 1956 N N . PRO A 1 122 ? -4.359 -9.311 -37.110 1.00 30.34 122 PRO A N 1
ATOM 1957 C CA . PRO A 1 122 ? -5.756 -9.712 -37.356 1.00 31.32 122 PRO A CA 1
ATOM 1958 C C . PRO A 1 122 ? -6.018 -11.193 -37.155 1.00 30.71 122 PRO A C 1
ATOM 1959 O O . PRO A 1 122 ? -7.084 -11.560 -36.647 1.00 29.12 122 PRO A O 1
ATOM 1970 N N . GLY A 1 123 ? -5.097 -12.063 -37.565 1.00 30.84 123 GLY A N 1
ATOM 1971 C CA . GLY A 1 123 ? -5.334 -13.489 -37.408 1.00 29.75 123 GLY A CA 1
ATOM 1972 C C . GLY A 1 123 ? -5.487 -13.880 -35.954 1.00 25.81 123 GLY A C 1
ATOM 1973 O O . GLY A 1 123 ? -6.422 -14.596 -35.583 1.00 25.01 123 GLY A O 1
ATOM 1977 N N . ALA A 1 124 ? -4.576 -13.399 -35.105 1.00 22.36 124 ALA A N 1
ATOM 1978 C CA . ALA A 1 124 ? -4.626 -13.731 -33.686 1.00 19.39 124 ALA A CA 1
ATOM 1979 C C . ALA A 1 124 ? -5.818 -13.071 -33.010 1.00 21.28 124 ALA A C 1
ATOM 1980 O O . ALA A 1 124 ? -6.441 -13.661 -32.121 1.00 20.43 124 ALA A O 1
ATOM 1987 N N . SER A 1 125 ? -6.153 -11.849 -33.421 1.00 23.33 125 SER A N 1
ATOM 1988 C CA . SER A 1 125 ? -7.320 -11.181 -32.859 1.00 25.02 125 SER A CA 1
ATOM 1989 C C . SER A 1 125 ? -8.588 -11.969 -33.147 1.00 26.69 125 SER A C 1
ATOM 1990 O O . SER A 1 125 ? -9.484 -12.051 -32.300 1.00 27.09 125 SER A O 1
ATOM 1998 N N . GLN A 1 126 ? -8.676 -12.564 -34.337 1.00 26.32 126 GLN A N 1
ATOM 1999 C CA . GLN A 1 126 ? -9.871 -13.315 -34.703 1.00 27.09 126 GLN A CA 1
ATOM 2000 C C . GLN A 1 126 ? -9.923 -14.659 -33.987 1.00 25.50 126 GLN A C 1
ATOM 2001 O O . GLN A 1 126 ? -10.961 -15.030 -33.427 1.00 26.59 126 GLN A O 1
ATOM 2015 N N . ARG A 1 127 ? -8.819 -15.411 -33.993 1.00 24.37 127 ARG A N 1
ATOM 2016 C CA . ARG A 1 127 ? -8.858 -16.727 -33.372 1.00 22.41 127 ARG A CA 1
ATOM 2017 C C . ARG A 1 127 ? -8.763 -16.648 -31.850 1.00 21.03 127 ARG A C 1
ATOM 2018 O O . ARG A 1 127 ? -9.217 -17.573 -31.165 1.00 22.74 127 ARG A O 1
ATOM 2039 N N . GLN A 1 128 ? -8.220 -15.546 -31.319 1.00 20.47 128 GLN A N 1
ATOM 2040 C CA . GLN A 1 128 ? -8.083 -15.300 -29.877 1.00 20.44 128 GLN A CA 1
ATOM 2041 C C . GLN A 1 128 ? -7.087 -16.243 -29.199 1.00 18.56 128 GLN A C 1
ATOM 2042 O O . GLN A 1 128 ? -7.209 -16.560 -28.009 1.00 20.42 128 GLN A O 1
ATOM 2056 N N . TRP A 1 129 ? -6.074 -16.664 -29.946 1.00 17.25 129 TRP A N 1
ATOM 2057 C CA . TRP A 1 129 ? -4.917 -17.342 -29.385 1.00 16.48 129 TRP A CA 1
ATOM 2058 C C . TRP A 1 129 ? -3.764 -17.172 -30.363 1.00 15.61 129 TRP A C 1
ATOM 2059 O O . TRP A 1 129 ? -3.962 -16.811 -31.526 1.00 17.01 129 TRP A O 1
ATOM 2080 N N . LEU A 1 130 ? -2.552 -17.416 -29.868 1.00 15.51 130 LEU A N 1
ATOM 2081 C CA . LEU A 1 130 ? -1.319 -17.074 -30.560 1.00 15.33 130 LEU A CA 1
ATOM 2082 C C . LEU A 1 130 ? -0.633 -18.295 -31.166 1.00 16.25 130 LEU A C 1
ATOM 2083 O O . LEU A 1 130 ? -0.710 -19.407 -30.638 1.00 16.92 130 LEU A O 1
ATOM 2099 N N . TYR A 1 131 ? 0.073 -18.058 -32.269 1.00 15.93 131 TYR A N 1
ATOM 2100 C CA . TYR A 1 131 ? 1.088 -18.982 -32.751 1.00 15.60 131 TYR A CA 1
ATOM 2101 C C . TYR A 1 131 ? 2.455 -18.548 -32.226 1.00 15.34 131 TYR A C 1
ATOM 2102 O O . TYR A 1 131 ? 2.735 -17.355 -32.082 1.00 15.54 131 TYR A O 1
ATOM 2120 N N . PHE A 1 132 ? 3.340 -19.520 -32.024 1.00 14.92 132 PHE A N 1
ATOM 2121 C CA . PHE A 1 132 ? 4.660 -19.199 -31.488 1.00 15.75 132 PHE A CA 1
ATOM 2122 C C . PHE A 1 132 ? 5.435 -18.239 -32.389 1.00 14.88 132 PHE A C 1
ATOM 2123 O O . PHE A 1 132 ? 6.203 -17.408 -31.893 1.00 16.29 132 PHE A O 1
ATOM 2140 N N . THR A 1 133 ? 5.239 -18.314 -33.708 1.00 15.22 133 THR A N 1
ATOM 2141 C CA . THR A 1 133 ? 5.965 -17.426 -34.609 1.00 16.49 133 THR A CA 1
ATOM 2142 C C . THR A 1 133 ? 5.500 -15.986 -34.468 1.00 15.98 133 THR A C 1
ATOM 2143 O O . THR A 1 133 ? 6.288 -15.058 -34.668 1.00 17.41 133 THR A O 1
ATOM 2154 N N . GLU A 1 134 ? 4.229 -15.773 -34.158 1.00 16.30 134 GLU A N 1
ATOM 2155 C CA . GLU A 1 134 ? 3.757 -14.418 -33.901 1.00 16.56 134 GLU A CA 1
ATOM 2156 C C . GLU A 1 134 ? 4.433 -13.842 -32.668 1.00 15.91 134 GLU A C 1
ATOM 2157 O O . GLU A 1 134 ? 4.803 -12.665 -32.635 1.00 17.61 134 GLU A O 1
ATOM 2169 N N . VAL A 1 135 ? 4.605 -14.663 -31.638 1.00 15.07 135 VAL A N 1
ATOM 2170 C CA . VAL A 1 135 ? 5.276 -14.211 -30.428 1.00 14.28 135 VAL A CA 1
ATOM 2171 C C . VAL A 1 135 ? 6.720 -13.838 -30.731 1.00 14.83 135 VAL A C 1
ATOM 2172 O O . VAL A 1 135 ? 7.232 -12.823 -30.246 1.00 15.67 135 VAL A O 1
ATOM 2185 N N . GLU A 1 136 ? 7.403 -14.656 -31.531 1.00 15.27 136 GLU A N 1
ATOM 2186 C CA . GLU A 1 136 ? 8.798 -14.393 -31.852 1.00 16.52 136 GLU A CA 1
ATOM 2187 C C . GLU A 1 136 ? 8.979 -13.039 -32.514 1.00 17.90 136 GLU A C 1
ATOM 2188 O O . GLU A 1 136 ? 10.022 -12.403 -32.335 1.00 20.33 136 GLU A O 1
ATOM 2200 N N . LYS A 1 137 ? 7.967 -12.571 -33.248 1.00 18.20 137 LYS A N 1
ATOM 2201 C CA . LYS A 1 137 ? 8.034 -11.328 -34.004 1.00 21.26 137 LYS A CA 1
ATOM 2202 C C . LYS A 1 137 ? 7.373 -10.144 -33.298 1.00 18.57 137 LYS A C 1
ATOM 2203 O O . LYS A 1 137 ? 7.295 -9.061 -33.882 1.00 20.58 137 LYS A O 1
ATOM 2222 N N . PHE A 1 138 ? 6.907 -10.307 -32.062 1.00 16.63 138 PHE A N 1
ATOM 2223 C CA . PHE A 1 138 ? 6.380 -9.172 -31.328 1.00 16.06 138 PHE A CA 1
ATOM 2224 C C . PHE A 1 138 ? 7.444 -8.073 -31.260 1.00 16.64 138 PHE A C 1
ATOM 2225 O O . PHE A 1 138 ? 8.636 -8.361 -31.116 1.00 17.07 138 PHE A O 1
ATOM 2242 N N . PRO A 1 139 ? 7.046 -6.808 -31.308 1.00 16.44 139 PRO A N 1
ATOM 2243 C CA . PRO A 1 139 ? 8.008 -5.742 -31.014 1.00 16.21 139 PRO A CA 1
ATOM 2244 C C . PRO A 1 139 ? 8.398 -5.761 -29.547 1.00 15.22 139 PRO A C 1
ATOM 2245 O O . PRO A 1 139 ? 7.568 -5.954 -28.655 1.00 16.13 139 PRO A O 1
ATOM 2256 N N . ALA A 1 140 ? 9.685 -5.553 -29.302 1.00 15.21 140 ALA A N 1
ATOM 2257 C CA . ALA A 1 140 ? 10.176 -5.564 -27.933 1.00 14.96 140 ALA A CA 1
ATOM 2258 C C . ALA A 1 140 ? 9.523 -4.475 -27.092 1.00 14.05 140 ALA A C 1
ATOM 2259 O O . ALA A 1 140 ? 9.272 -4.671 -25.903 1.00 14.92 140 ALA A O 1
ATOM 2266 N N . LEU A 1 141 ? 9.256 -3.312 -27.680 1.00 14.31 141 LEU A N 1
ATOM 2267 C CA . LEU A 1 141 ? 8.774 -2.184 -26.890 1.00 14.77 141 LEU A CA 1
ATOM 2268 C C . LEU A 1 141 ? 7.480 -2.534 -26.155 1.00 13.71 141 LEU A C 1
ATOM 2269 O O . LEU A 1 141 ? 7.333 -2.261 -24.956 1.00 14.58 141 LEU A O 1
ATOM 2285 N N . ASP A 1 142 ? 6.518 -3.129 -26.864 1.00 13.47 142 ASP A N 1
ATOM 2286 C CA . ASP A 1 142 ? 5.247 -3.475 -26.234 1.00 13.07 142 ASP A CA 1
ATOM 2287 C C . ASP A 1 142 ? 5.427 -4.488 -25.128 1.00 12.77 142 ASP A C 1
ATOM 2288 O O . ASP A 1 142 ? 4.780 -4.395 -24.083 1.00 13.14 142 ASP A O 1
ATOM 2297 N N . LEU A 1 143 ? 6.268 -5.493 -25.355 1.00 12.89 143 LEU A N 1
ATOM 2298 C CA . LEU A 1 143 ? 6.506 -6.478 -24.310 1.00 12.97 143 LEU A CA 1
ATOM 2299 C C . LEU A 1 143 ? 7.129 -5.832 -23.085 1.00 12.51 143 LEU A C 1
ATOM 2300 O O . LEU A 1 143 ? 6.820 -6.201 -21.947 1.00 12.92 143 LEU A O 1
ATOM 2316 N N . HIS A 1 144 ? 8.026 -4.874 -23.304 1.00 12.76 144 HIS A N 1
ATOM 2317 C CA . HIS A 1 144 ? 8.639 -4.139 -22.206 1.00 13.26 144 HIS A CA 1
ATOM 2318 C C . HIS A 1 144 ? 7.597 -3.346 -21.418 1.00 12.36 144 HIS A C 1
ATOM 2319 O O . HIS A 1 144 ? 7.574 -3.390 -20.189 1.00 12.63 144 HIS A O 1
ATOM 2333 N N . THR A 1 145 ? 6.719 -2.622 -22.112 1.00 12.51 145 THR A N 1
ATOM 2334 C CA . THR A 1 145 ? 5.667 -1.878 -21.416 1.00 12.53 145 THR A CA 1
ATOM 2335 C C . THR A 1 145 ? 4.782 -2.800 -20.590 1.00 12.00 145 THR A C 1
ATOM 2336 O O . THR A 1 145 ? 4.520 -2.548 -19.407 1.00 12.32 145 THR A O 1
ATOM 2347 N N . ILE A 1 146 ? 4.300 -3.873 -21.208 1.00 12.17 146 ILE A N 1
ATOM 2348 C CA . ILE A 1 146 ? 3.412 -4.810 -20.527 1.00 12.19 146 ILE A CA 1
ATOM 2349 C C . ILE A 1 146 ? 4.109 -5.391 -19.306 1.00 11.58 146 ILE A C 1
ATOM 2350 O O . ILE A 1 146 ? 3.555 -5.436 -18.198 1.00 12.02 146 ILE A O 1
ATOM 2366 N N . ASN A 1 147 ? 5.331 -5.863 -19.497 1.00 11.84 147 ASN A N 1
ATOM 2367 C CA . ASN A 1 147 ? 6.046 -6.482 -18.391 1.00 11.76 147 ASN A CA 1
ATOM 2368 C C . ASN A 1 147 ? 6.345 -5.474 -17.289 1.00 11.79 147 ASN A C 1
ATOM 2369 O O . ASN A 1 147 ? 6.230 -5.794 -16.103 1.00 12.27 147 ASN A O 1
ATOM 2380 N N . ALA A 1 148 ? 6.784 -4.272 -17.665 1.00 11.98 148 ALA A N 1
ATOM 2381 C CA . ALA A 1 148 ? 7.080 -3.251 -16.672 1.00 12.19 148 ALA A CA 1
ATOM 2382 C C . ALA A 1 148 ? 5.874 -2.981 -15.789 1.00 11.80 148 ALA A C 1
ATOM 2383 O O . ALA A 1 148 ? 6.015 -2.828 -14.566 1.00 12.34 148 ALA A O 1
ATOM 2390 N N . LEU A 1 149 ? 4.685 -2.904 -16.385 1.00 11.81 149 LEU A N 1
ATOM 2391 C CA . LEU A 1 149 ? 3.492 -2.654 -15.591 1.00 12.00 149 LEU A CA 1
ATOM 2392 C C . LEU A 1 149 ? 3.256 -3.786 -14.601 1.00 11.87 149 LEU A C 1
ATOM 2393 O O . LEU A 1 149 ? 2.998 -3.556 -13.423 1.00 12.43 149 LEU A O 1
ATOM 2409 N N . TRP A 1 150 ? 3.297 -5.027 -15.076 1.00 11.83 150 TRP A N 1
ATOM 2410 C CA . TRP A 1 150 ? 3.108 -6.161 -14.174 1.00 11.64 150 TRP A CA 1
ATOM 2411 C C . TRP A 1 150 ? 4.104 -6.144 -13.026 1.00 12.00 150 TRP A C 1
ATOM 2412 O O . TRP A 1 150 ? 3.741 -6.387 -11.869 1.00 12.69 150 TRP A O 1
ATOM 2433 N N . TRP A 1 151 ? 5.368 -5.882 -13.336 1.00 12.02 151 TRP A N 1
ATOM 2434 C CA . TRP A 1 151 ? 6.446 -5.952 -12.359 1.00 11.81 151 TRP A CA 1
ATOM 2435 C C . TRP A 1 151 ? 6.342 -4.803 -11.355 1.00 11.63 151 TRP A C 1
ATOM 2436 O O . TRP A 1 151 ? 6.416 -5.013 -10.138 1.00 12.32 151 TRP A O 1
ATOM 2457 N N . LEU A 1 152 ? 6.144 -3.587 -11.859 1.00 12.00 152 LEU A N 1
ATOM 2458 C CA . LEU A 1 152 ? 6.084 -2.412 -10.992 1.00 12.24 152 LEU A CA 1
ATOM 2459 C C . LEU A 1 152 ? 4.909 -2.462 -10.031 1.00 12.34 152 LEU A C 1
ATOM 2460 O O . LEU A 1 152 ? 5.003 -1.900 -8.932 1.00 13.97 152 LEU A O 1
ATOM 2476 N N . HIS A 1 153 ? 3.801 -3.077 -10.441 1.00 12.14 153 HIS A N 1
ATOM 2477 C CA . HIS A 1 153 ? 2.577 -3.106 -9.657 1.00 12.83 153 HIS A CA 1
ATOM 2478 C C . HIS A 1 153 ? 2.412 -4.396 -8.861 1.00 12.35 153 HIS A C 1
ATOM 2479 O O . HIS A 1 153 ? 1.353 -4.614 -8.274 1.00 13.72 153 HIS A O 1
ATOM 2493 N N . SER A 1 154 ? 3.447 -5.228 -8.799 1.00 12.57 154 SER A N 1
ATOM 2494 C CA . SER A 1 154 ? 3.410 -6.479 -8.048 1.00 12.56 154 SER A CA 1
ATOM 2495 C C . SER A 1 154 ? 4.629 -6.637 -7.153 1.00 13.41 154 SER A C 1
ATOM 2496 O O . SER A 1 154 ? 4.942 -7.760 -6.739 1.00 13.63 154 SER A O 1
ATOM 2504 N N . ASN A 1 155 ? 5.338 -5.545 -6.865 1.00 13.77 155 ASN A N 1
ATOM 2505 C CA . ASN A 1 155 ? 6.576 -5.611 -6.094 1.00 15.94 155 ASN A CA 1
ATOM 2506 C C . ASN A 1 155 ? 7.575 -6.588 -6.701 1.00 14.69 155 ASN A C 1
ATOM 2507 O O . ASN A 1 155 ? 8.352 -7.219 -5.988 1.00 15.90 155 ASN A O 1
ATOM 2518 N N . GLY A 1 156 ? 7.575 -6.689 -8.026 1.00 13.97 156 GLY A N 1
ATOM 2519 C CA . GLY A 1 156 ? 8.473 -7.574 -8.732 1.00 14.94 156 GLY A CA 1
ATOM 2520 C C . GLY A 1 156 ? 8.094 -9.037 -8.716 1.00 15.40 156 GLY A C 1
ATOM 2521 O O . GLY A 1 156 ? 8.886 -9.861 -9.174 1.00 17.85 156 GLY A O 1
ATOM 2525 N N . ASN A 1 157 ? 6.911 -9.388 -8.215 1.00 15.10 157 ASN A N 1
ATOM 2526 C CA A ASN A 1 157 ? 6.461 -10.779 -8.071 0.49 15.52 157 ASN A CA 1
ATOM 2527 C CA B ASN A 1 157 ? 6.604 -10.804 -8.141 0.51 17.24 157 ASN A CA 1
ATOM 2528 C C . ASN A 1 157 ? 5.920 -11.349 -9.380 1.00 14.21 157 ASN A C 1
ATOM 2529 O O . ASN A 1 157 ? 5.978 -12.563 -9.595 1.00 15.06 157 ASN A O 1
ATOM 2550 N N . PHE A 1 158 ? 5.332 -10.501 -10.220 1.00 12.80 158 PHE A N 1
ATOM 2551 C CA . PHE A 1 158 ? 4.668 -10.943 -11.437 1.00 12.47 158 PHE A CA 1
ATOM 2552 C C . PHE A 1 158 ? 5.344 -10.330 -12.667 1.00 12.20 158 PHE A C 1
ATOM 2553 O O . PHE A 1 158 ? 6.019 -9.301 -12.590 1.00 13.46 158 PHE A O 1
ATOM 2570 N N . GLY A 1 159 ? 5.139 -10.990 -13.796 1.00 12.47 159 GLY A N 1
ATOM 2571 C CA . GLY A 1 159 ? 5.706 -10.582 -15.072 1.00 12.80 159 GLY A CA 1
ATOM 2572 C C . GLY A 1 159 ? 6.297 -11.764 -15.811 1.00 12.12 159 GLY A C 1
ATOM 2573 O O . GLY A 1 159 ? 6.783 -12.731 -15.222 1.00 12.51 159 GLY A O 1
ATOM 2577 N N . PHE A 1 160 ? 6.272 -11.678 -17.141 1.00 12.06 160 PHE A N 1
ATOM 2578 C CA . PHE A 1 160 ? 6.961 -12.667 -17.953 1.00 12.18 160 PHE A CA 1
ATOM 2579 C C . PHE A 1 160 ? 8.456 -12.690 -17.651 1.00 12.72 160 PHE A C 1
ATOM 2580 O O . PHE A 1 160 ? 9.083 -13.745 -17.757 1.00 13.12 160 PHE A O 1
ATOM 2597 N N . SER A 1 161 ? 9.045 -11.545 -17.290 1.00 12.91 161 SER A N 1
ATOM 2598 C CA . SER A 1 161 ? 10.468 -11.518 -16.958 1.00 13.35 161 SER A CA 1
ATOM 2599 C C . SER A 1 161 ? 10.759 -12.396 -15.753 1.00 13.07 161 SER A C 1
ATOM 2600 O O . SER A 1 161 ? 11.823 -13.024 -15.671 1.00 13.75 161 SER A O 1
ATOM 2608 N N . VAL A 1 162 ? 9.831 -12.411 -14.796 1.00 13.13 162 VAL A N 1
ATOM 2609 C CA . VAL A 1 162 ? 9.985 -13.187 -13.572 1.00 12.96 162 VAL A CA 1
ATOM 2610 C C . VAL A 1 162 ? 9.921 -14.671 -13.898 1.00 13.46 162 VAL A C 1
ATOM 2611 O O . VAL A 1 162 ? 10.751 -15.467 -13.445 1.00 13.91 162 VAL A O 1
ATOM 2624 N N . GLN A 1 163 ? 8.941 -15.052 -14.719 1.00 13.22 163 GLN A N 1
ATOM 2625 C CA . GLN A 1 163 ? 8.843 -1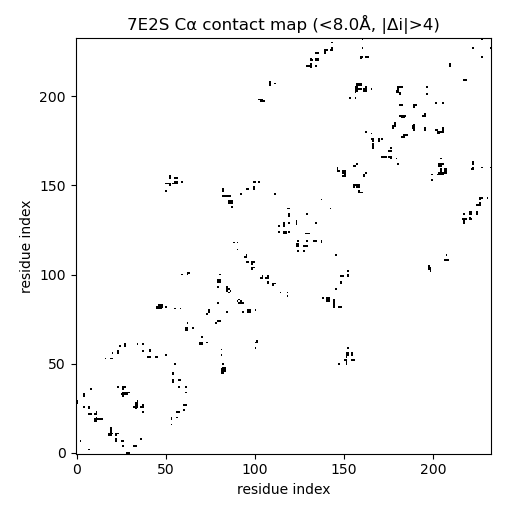6.424 -15.198 1.00 13.07 163 GLN A CA 1
ATOM 2626 C C . GLN A 1 163 ? 10.097 -16.842 -15.939 1.00 13.54 163 GLN A C 1
ATOM 2627 O O . GLN A 1 163 ? 10.614 -17.944 -15.727 1.00 13.64 163 GLN A O 1
ATOM 2641 N N . ARG A 1 164 ? 10.599 -15.972 -16.814 1.00 13.02 164 ARG A N 1
ATOM 2642 C CA . ARG A 1 164 ? 11.798 -16.306 -17.565 1.00 13.11 164 ARG A CA 1
ATOM 2643 C C . ARG A 1 164 ? 12.959 -16.595 -16.627 1.00 13.67 164 ARG A C 1
ATOM 2644 O O . ARG A 1 164 ? 13.706 -17.551 -16.840 1.00 14.29 164 ARG A O 1
ATOM 2665 N N . ARG A 1 165 ? 13.155 -15.756 -15.604 1.00 14.23 165 ARG A N 1
ATOM 2666 C CA . ARG A 1 165 ? 14.265 -15.974 -14.681 1.00 14.61 165 ARG A CA 1
ATOM 2667 C C . ARG A 1 165 ? 14.101 -17.281 -13.913 1.00 14.23 165 ARG A C 1
ATOM 2668 O O . ARG A 1 165 ? 15.087 -17.987 -13.678 1.00 15.05 165 ARG A O 1
ATOM 2689 N N . LEU A 1 166 ? 12.873 -17.623 -13.517 1.00 14.02 166 LEU A N 1
ATOM 2690 C CA . LEU A 1 166 ? 12.633 -18.901 -12.857 1.00 14.15 166 LEU A CA 1
ATOM 2691 C C . LEU A 1 166 ? 12.850 -20.070 -13.809 1.00 14.42 166 LEU A C 1
ATOM 2692 O O . LEU A 1 166 ? 13.354 -21.125 -13.398 1.00 15.44 166 LEU A O 1
ATOM 2708 N N . TRP A 1 167 ? 12.491 -19.901 -15.081 1.00 14.16 167 TRP A N 1
ATOM 2709 C CA . TRP A 1 167 ? 12.731 -20.924 -16.090 1.00 14.39 167 TRP A CA 1
ATOM 2710 C C . TRP A 1 167 ? 14.229 -21.146 -16.294 1.00 15.01 167 TRP A C 1
ATOM 2711 O O . TRP A 1 167 ? 14.696 -22.290 -16.320 1.00 15.48 167 TRP A O 1
ATOM 2732 N N . LEU A 1 168 ? 15.003 -20.066 -16.400 1.00 14.91 168 LEU A N 1
ATOM 2733 C CA . LEU A 1 168 ? 16.457 -20.198 -16.453 1.00 15.41 168 LEU A CA 1
ATOM 2734 C C . LEU A 1 168 ? 16.990 -20.891 -15.204 1.00 15.59 168 LEU A C 1
ATOM 2735 O O . LEU A 1 168 ? 17.868 -21.759 -15.292 1.00 16.15 168 LEU A O 1
ATOM 2751 N N . ALA A 1 169 ? 16.494 -20.500 -14.025 1.00 15.99 169 ALA A N 1
ATOM 2752 C CA . ALA A 1 169 ? 16.975 -21.102 -12.788 1.00 16.85 169 ALA A CA 1
ATOM 2753 C C . ALA A 1 169 ? 16.774 -22.600 -12.800 1.00 18.00 169 ALA A C 1
ATOM 2754 O O . ALA A 1 169 ? 17.620 -23.338 -12.287 1.00 19.54 169 ALA A O 1
ATOM 2761 N N . SER A 1 170 ? 15.699 -23.060 -13.430 1.00 17.30 170 SER A N 1
ATOM 2762 C CA A SER A 1 170 ? 15.332 -24.465 -13.542 0.39 19.19 170 SER A CA 1
ATOM 2763 C CA B SER A 1 170 ? 15.359 -24.471 -13.517 0.61 20.06 170 SER A CA 1
ATOM 2764 C C . SER A 1 170 ? 16.056 -25.182 -14.668 1.00 20.15 170 SER A C 1
ATOM 2765 O O . SER A 1 170 ? 15.659 -26.300 -15.013 1.00 24.49 170 SER A O 1
ATOM 2780 N N . GLY A 1 171 ? 17.069 -24.568 -15.272 1.00 17.80 171 GLY A N 1
ATOM 2781 C CA . GLY A 1 171 ? 17.735 -25.198 -16.394 1.00 17.85 171 GLY A CA 1
ATOM 2782 C C . GLY A 1 171 ? 16.885 -25.286 -17.642 1.00 17.55 171 GLY A C 1
ATOM 2783 O O . GLY A 1 171 ? 17.106 -26.168 -18.482 1.00 19.44 171 GLY A O 1
ATOM 2787 N N . LYS A 1 172 ? 15.917 -24.383 -17.789 1.00 16.71 172 LYS A N 1
ATOM 2788 C CA . LYS A 1 172 ? 14.996 -24.369 -18.919 1.00 16.44 172 LYS A CA 1
ATOM 2789 C C . LYS A 1 172 ? 14.098 -25.602 -18.961 1.00 17.76 172 LYS A C 1
ATOM 2790 O O . LYS A 1 172 ? 13.617 -25.990 -20.026 1.00 22.52 172 LYS A O 1
ATOM 2809 N N . GLU A 1 173 ? 13.833 -26.209 -17.807 1.00 18.26 173 GLU A N 1
ATOM 2810 C CA . GLU A 1 173 ? 12.981 -27.395 -17.704 1.00 18.48 173 GLU A CA 1
ATOM 2811 C C . GLU A 1 173 ? 11.563 -26.956 -17.348 1.00 17.03 173 GLU A C 1
ATOM 2812 O O . GLU A 1 173 ? 11.271 -26.624 -16.195 1.00 17.60 173 GLU A O 1
ATOM 2824 N N . PHE A 1 174 ? 10.670 -26.967 -18.338 1.00 17.38 174 PHE A N 1
ATOM 2825 C CA . PHE A 1 174 ? 9.303 -26.524 -18.083 1.00 16.76 174 PHE A CA 1
ATOM 2826 C C . PHE A 1 174 ? 8.619 -27.354 -17.007 1.00 16.80 174 PHE A C 1
ATOM 2827 O O . PHE A 1 174 ? 7.814 -26.814 -16.240 1.00 16.92 174 PHE A O 1
ATOM 2844 N N . THR A 1 175 ? 8.934 -28.648 -16.908 1.00 17.60 175 THR A N 1
ATOM 2845 C CA . THR A 1 175 ? 8.289 -29.454 -15.881 1.00 18.21 175 THR A CA 1
ATOM 2846 C C . THR A 1 175 ? 8.679 -29.017 -14.479 1.00 17.08 175 THR A C 1
ATOM 2847 O O . THR A 1 175 ? 7.935 -29.296 -13.536 1.00 18.23 175 THR A O 1
ATOM 2858 N N . LYS A 1 176 ? 9.839 -28.372 -14.315 1.00 16.75 176 LYS A N 1
ATOM 2859 C CA . LYS A 1 176 ? 10.186 -27.790 -13.027 1.00 18.14 176 LYS A CA 1
ATOM 2860 C C . LYS A 1 176 ? 9.575 -26.406 -12.860 1.00 16.63 176 LYS A C 1
ATOM 2861 O O . LYS A 1 176 ? 9.298 -25.989 -11.728 1.00 19.83 176 LYS A O 1
ATOM 2880 N N . LEU A 1 177 ? 9.354 -25.690 -13.964 1.00 15.26 177 LEU A N 1
ATOM 2881 C CA . LEU A 1 177 ? 8.800 -24.345 -13.871 1.00 14.94 177 LEU A CA 1
ATOM 2882 C C . LEU A 1 177 ? 7.367 -24.369 -13.360 1.00 14.84 177 LEU A C 1
ATOM 2883 O O . LEU A 1 177 ? 7.000 -23.555 -12.510 1.00 15.66 177 LEU A O 1
ATOM 2899 N N . TRP A 1 178 ? 6.532 -25.265 -13.880 1.00 14.74 178 TRP A N 1
ATOM 2900 C CA . TRP A 1 178 ? 5.107 -25.189 -13.553 1.00 14.58 178 TRP A CA 1
ATOM 2901 C C . TRP A 1 178 ? 4.832 -25.263 -12.066 1.00 14.93 178 TRP A C 1
ATOM 2902 O O . TRP A 1 178 ? 4.042 -24.447 -11.567 1.00 15.25 178 TRP A O 1
ATOM 2923 N N . PRO A 1 179 ? 5.408 -26.198 -11.313 1.00 15.65 179 PRO A N 1
ATOM 2924 C CA . PRO A 1 179 ? 5.150 -26.204 -9.867 1.00 17.29 179 PRO A CA 1
ATOM 2925 C C . PRO A 1 179 ? 5.691 -24.969 -9.188 1.00 16.16 179 PRO A C 1
ATOM 2926 O O . PRO A 1 179 ? 5.077 -24.447 -8.253 1.00 17.83 179 PRO A O 1
ATOM 2937 N N . LYS A 1 180 ? 6.841 -24.480 -9.641 1.00 16.03 180 LYS A N 1
ATOM 2938 C CA A LYS A 1 180 ? 7.422 -23.296 -9.022 0.51 17.01 180 LYS A CA 1
ATOM 2939 C CA B LYS A 1 180 ? 7.429 -23.294 -9.037 0.49 15.00 180 LYS A CA 1
ATOM 2940 C C . LYS A 1 180 ? 6.471 -22.109 -9.095 1.00 15.00 180 LYS A C 1
ATOM 2941 O O . LYS A 1 180 ? 6.337 -21.356 -8.121 1.00 16.13 180 LYS A O 1
ATOM 2978 N N . ILE A 1 181 ? 5.803 -21.922 -10.239 1.00 13.79 181 ILE A N 1
ATOM 2979 C CA . ILE A 1 181 ? 4.912 -20.775 -10.420 1.00 13.55 181 ILE A CA 1
ATOM 2980 C C . ILE A 1 181 ? 3.457 -21.104 -10.124 1.00 13.33 181 ILE A C 1
ATOM 2981 O O . ILE A 1 181 ? 2.593 -20.235 -10.292 1.00 14.28 181 ILE A O 1
ATOM 2997 N N . GLY A 1 182 ? 3.166 -22.312 -9.652 1.00 13.60 182 GLY A N 1
ATOM 2998 C CA . GLY A 1 182 ? 1.830 -22.651 -9.204 1.00 13.53 182 GLY A CA 1
ATOM 2999 C C . GLY A 1 182 ? 0.856 -23.073 -10.285 1.00 12.93 182 GLY A C 1
ATOM 3000 O O . GLY A 1 182 ? -0.351 -23.082 -10.040 1.00 13.83 182 GLY A O 1
ATOM 3004 N N . TRP A 1 183 ? 1.339 -23.435 -11.476 1.00 12.79 183 TRP A N 1
ATOM 3005 C CA . TRP A 1 183 ? 0.458 -23.849 -12.561 1.00 13.19 183 TRP A CA 1
ATOM 3006 C C . TRP A 1 183 ? 0.209 -25.348 -12.577 1.00 13.07 183 TRP A C 1
ATOM 3007 O O . TRP A 1 183 ? -0.681 -25.800 -13.300 1.00 13.34 183 TRP A O 1
ATOM 3028 N N . LYS A 1 184 ? 0.992 -26.107 -11.818 1.00 13.34 184 LYS A N 1
ATOM 3029 C CA . LYS A 1 184 ? 0.765 -27.525 -11.616 1.00 13.57 184 LYS A CA 1
ATOM 3030 C C . LYS A 1 184 ? 1.144 -27.847 -10.180 1.00 14.28 184 LYS A C 1
ATOM 3031 O O . LYS A 1 184 ? 2.017 -27.195 -9.599 1.00 16.77 184 LYS A O 1
ATOM 3050 N N . SER A 1 185 ? 0.469 -28.839 -9.608 1.00 14.20 185 SER A N 1
ATOM 3051 C CA . SER A 1 185 ? 0.748 -29.322 -8.258 1.00 14.63 185 SER A CA 1
ATOM 3052 C C . SER A 1 185 ? 0.840 -30.839 -8.385 1.00 14.01 185 SER A C 1
ATOM 3053 O O . SER A 1 185 ? -0.187 -31.523 -8.476 1.00 14.48 185 SER A O 1
ATOM 3061 N N . GLY A 1 186 ? 2.062 -31.366 -8.385 1.00 15.71 186 GLY A N 1
ATOM 3062 C CA . GLY A 1 186 ? 2.246 -32.769 -8.699 1.00 16.29 186 GLY A CA 1
ATOM 3063 C C . GLY A 1 186 ? 1.644 -33.082 -10.049 1.00 16.03 186 GLY A C 1
ATOM 3064 O O . GLY A 1 186 ? 2.023 -32.509 -11.076 1.00 17.48 186 GLY A O 1
ATOM 3068 N N . ASN A 1 187 ? 0.686 -34.004 -10.054 1.00 16.19 187 ASN A N 1
ATOM 3069 C CA . ASN A 1 187 ? 0.003 -34.425 -11.267 1.00 17.37 187 ASN A CA 1
ATOM 3070 C C . ASN A 1 187 ? -1.135 -33.503 -11.679 1.00 16.61 187 ASN A C 1
ATOM 3071 O O . ASN A 1 187 ? -1.683 -33.688 -12.772 1.00 20.00 187 ASN A O 1
ATOM 3082 N N . VAL A 1 188 ? -1.491 -32.522 -10.855 1.00 15.49 188 VAL A N 1
ATOM 3083 C CA . VAL A 1 188 ? -2.719 -31.750 -11.025 1.00 16.22 188 VAL A CA 1
ATOM 3084 C C . VAL A 1 188 ? -2.394 -30.417 -11.688 1.00 15.08 188 VAL A C 1
ATOM 3085 O O . VAL A 1 188 ? -1.741 -29.565 -11.084 1.00 17.71 188 VAL A O 1
ATOM 3098 N N . TRP A 1 189 ? -2.891 -30.209 -12.910 1.00 14.21 189 TRP A N 1
ATOM 3099 C CA . TRP A 1 189 ? -2.799 -28.906 -13.556 1.00 13.95 189 TRP A CA 1
ATOM 3100 C C . TRP A 1 189 ? -3.802 -27.957 -12.905 1.00 14.33 189 TRP A C 1
ATOM 3101 O O . TRP A 1 189 ? -4.974 -28.306 -12.733 1.00 16.97 189 TRP A O 1
ATOM 3122 N N . THR A 1 190 ? -3.360 -26.748 -12.569 1.00 14.04 190 THR A N 1
ATOM 3123 C CA . THR A 1 190 ? -4.242 -25.764 -11.958 1.00 13.96 190 THR A CA 1
ATOM 3124 C C . THR A 1 190 ? -5.344 -25.369 -12.940 1.00 14.37 190 THR A C 1
ATOM 3125 O O . THR A 1 190 ? -5.059 -25.018 -14.092 1.00 16.87 190 THR A O 1
ATOM 3136 N N . ARG A 1 191 ? -6.603 -25.429 -12.495 1.00 15.18 191 ARG A N 1
ATOM 3137 C CA . ARG A 1 191 ? -7.723 -25.190 -13.395 1.00 15.85 191 ARG A CA 1
ATOM 3138 C C . ARG A 1 191 ? -8.003 -23.701 -13.548 1.00 14.88 191 ARG A C 1
ATOM 3139 O O . ARG A 1 191 ? -8.022 -22.947 -12.570 1.00 14.93 191 ARG A O 1
ATOM 3143 N N . TRP A 1 192 ? -8.247 -23.288 -14.788 1.00 14.74 192 TRP A N 1
ATOM 3144 C CA . TRP A 1 192 ? -8.486 -21.882 -15.089 1.00 14.14 192 TRP A CA 1
ATOM 3145 C C . TRP A 1 192 ? -9.978 -21.586 -15.121 1.00 14.31 192 TRP A C 1
ATOM 3146 O O . TRP A 1 192 ? -10.726 -22.322 -15.761 1.00 15.01 192 TRP A O 1
ATOM 3167 N N . PRO A 1 193 ? -10.446 -20.482 -14.511 1.00 13.79 193 PRO A N 1
ATOM 3168 C CA . PRO A 1 193 ? -9.677 -19.524 -13.710 1.00 14.15 193 PRO A CA 1
ATOM 3169 C C . PRO A 1 193 ? -9.669 -19.799 -12.210 1.00 14.21 193 PRO A C 1
ATOM 3170 O O . PRO A 1 193 ? -8.870 -19.198 -11.489 1.00 14.98 193 PRO A O 1
ATOM 3181 N N . LYS A 1 194 ? -10.553 -20.684 -11.748 1.00 14.89 194 LYS A N 1
ATOM 3182 C CA . LYS A 1 194 ? -10.852 -20.731 -10.322 1.00 16.48 194 LYS A CA 1
ATOM 3183 C C . LYS A 1 194 ? -9.684 -21.234 -9.488 1.00 15.22 194 LYS A C 1
ATOM 3184 O O . LYS A 1 194 ? -9.586 -20.895 -8.301 1.00 16.75 194 LYS A O 1
ATOM 3203 N N . GLY A 1 195 ? -8.812 -22.058 -10.063 1.00 14.15 195 GLY A N 1
ATOM 3204 C CA . GLY A 1 195 ? -7.700 -22.592 -9.304 1.00 14.69 195 GLY A CA 1
ATOM 3205 C C . GLY A 1 195 ? -6.548 -21.641 -9.092 1.00 13.33 195 GLY A C 1
ATOM 3206 O O . GLY A 1 195 ? -5.671 -21.936 -8.279 1.00 14.26 195 GLY A O 1
ATOM 3210 N N . PHE A 1 196 ? -6.521 -20.524 -9.804 1.00 13.51 196 PHE A N 1
ATOM 3211 C CA . PHE A 1 196 ? -5.415 -19.582 -9.729 1.00 13.29 196 PHE A CA 1
ATOM 3212 C C . PHE A 1 196 ? -5.603 -18.623 -8.560 1.00 13.54 196 PHE A C 1
ATOM 3213 O O . PHE A 1 196 ? -6.696 -18.457 -8.026 1.00 15.39 196 PHE A O 1
ATOM 3230 N N . THR A 1 197 ? -4.498 -18.010 -8.155 1.00 13.90 197 THR A N 1
ATOM 3231 C CA . THR A 1 197 ? -4.445 -17.103 -7.010 1.00 14.41 197 THR A CA 1
ATOM 3232 C C . THR A 1 197 ? -4.276 -15.687 -7.537 1.00 13.97 197 THR A C 1
ATOM 3233 O O . THR A 1 197 ? -3.190 -15.305 -7.977 1.00 15.91 197 THR A O 1
ATOM 3244 N N . TRP A 1 198 ? -5.344 -14.906 -7.464 1.00 14.35 198 TRP A N 1
ATOM 3245 C CA . TRP A 1 198 ? -5.405 -13.603 -8.124 1.00 14.32 198 TRP A CA 1
ATOM 3246 C C . TRP A 1 198 ? -4.975 -12.468 -7.206 1.00 15.61 198 TRP A C 1
ATOM 3247 O O . TRP A 1 198 ? -5.551 -11.384 -7.248 1.00 18.67 198 TRP A O 1
ATOM 3268 N N . ASP A 1 199 ? -3.946 -12.683 -6.385 1.00 16.13 199 ASP A N 1
ATOM 3269 C CA . ASP A 1 199 ? -3.466 -11.675 -5.446 1.00 15.76 199 ASP A CA 1
ATOM 3270 C C . ASP A 1 199 ? -1.996 -11.936 -5.155 1.00 15.81 199 ASP A C 1
ATOM 3271 O O . ASP A 1 199 ? -1.411 -12.913 -5.628 1.00 15.72 199 ASP A O 1
ATOM 3280 N N . LEU A 1 200 ? -1.393 -11.056 -4.361 1.00 16.51 200 LEU A N 1
ATOM 3281 C CA . LEU A 1 200 ? 0.047 -11.132 -4.137 1.00 17.43 200 LEU A CA 1
ATOM 3282 C C . LEU A 1 200 ? 0.472 -12.229 -3.172 1.00 18.56 200 LEU A C 1
ATOM 3283 O O . LEU A 1 200 ? 1.674 -12.367 -2.917 1.00 20.36 200 LEU A O 1
ATOM 3299 N N . SER A 1 201 ? -0.455 -13.020 -2.641 1.00 17.68 201 SER A N 1
ATOM 3300 C CA . SER A 1 201 ? -0.049 -14.225 -1.938 1.00 18.55 201 SER A CA 1
ATOM 3301 C C . SER A 1 201 ? 0.384 -15.318 -2.900 1.00 17.72 201 SER A C 1
ATOM 3302 O O . SER A 1 201 ? 0.939 -16.326 -2.453 1.00 19.10 201 SER A O 1
ATOM 3310 N N . ALA A 1 202 ? 0.155 -15.135 -4.198 1.00 16.35 202 ALA A N 1
ATOM 3311 C CA . ALA A 1 202 ? 0.533 -16.117 -5.188 1.00 15.25 202 ALA A CA 1
ATOM 3312 C C . ALA A 1 202 ? 2.048 -16.266 -5.245 1.00 15.60 202 ALA A C 1
ATOM 3313 O O . ALA A 1 202 ? 2.790 -15.338 -4.914 1.00 16.43 202 ALA A O 1
ATOM 3320 N N . PRO A 1 203 ? 2.533 -17.410 -5.712 1.00 16.05 203 PRO A N 1
ATOM 3321 C CA . PRO A 1 203 ? 3.980 -17.569 -5.858 1.00 16.45 203 PRO A CA 1
ATOM 3322 C C . PRO A 1 203 ? 4.562 -16.601 -6.878 1.00 14.77 203 PRO A C 1
ATOM 3323 O O . PRO A 1 203 ? 3.890 -16.137 -7.807 1.00 14.69 203 PRO A O 1
ATOM 3334 N N . GLN A 1 204 ? 5.847 -16.310 -6.699 1.00 15.34 204 GLN A N 1
ATOM 3335 C CA . GLN A 1 204 ? 6.573 -15.522 -7.677 1.00 14.91 204 GLN A CA 1
ATOM 3336 C C . GLN A 1 204 ? 6.402 -16.133 -9.063 1.00 14.11 204 GLN A C 1
ATOM 3337 O O . GLN A 1 204 ? 6.526 -17.348 -9.246 1.00 14.31 204 GLN A O 1
ATOM 3351 N N . GLY A 1 205 ? 6.077 -15.285 -10.033 1.00 13.55 205 GLY A N 1
ATOM 3352 C CA . GLY A 1 205 ? 5.893 -15.718 -11.401 1.00 12.92 205 GLY A CA 1
ATOM 3353 C C . GLY A 1 205 ? 4.524 -16.267 -11.735 1.00 12.62 205 GLY A C 1
ATOM 3354 O O . GLY A 1 205 ? 4.318 -16.693 -12.875 1.00 13.26 205 GLY A O 1
ATOM 3358 N N . HIS A 1 206 ? 3.568 -16.232 -10.805 1.00 12.59 206 HIS A N 1
ATOM 3359 C CA . HIS A 1 206 ? 2.279 -16.880 -11.049 1.00 12.45 206 HIS A CA 1
ATOM 3360 C C . HIS A 1 206 ? 1.535 -16.264 -12.228 1.00 12.26 206 HIS A C 1
ATOM 3361 O O . HIS A 1 206 ? 0.784 -16.960 -12.904 1.00 12.92 206 HIS A O 1
ATOM 3375 N N . LEU A 1 207 ? 1.684 -14.964 -12.444 1.00 12.29 207 LEU A N 1
ATOM 3376 C CA . LEU A 1 207 ? 0.972 -14.226 -13.468 1.00 12.50 207 LEU A CA 1
ATOM 3377 C C . LEU A 1 207 ? 1.979 -13.430 -14.282 1.00 11.99 207 LEU A C 1
ATOM 3378 O O . LEU A 1 207 ? 3.037 -13.070 -13.763 1.00 12.55 207 LEU A O 1
ATOM 3394 N N . PRO A 1 208 ? 1.656 -13.087 -15.546 1.00 12.28 208 PRO A N 1
ATOM 3395 C CA . PRO A 1 208 ? 0.435 -13.442 -16.288 1.00 12.07 208 PRO A CA 1
ATOM 3396 C C . PRO A 1 208 ? 0.415 -14.898 -16.728 1.00 11.78 208 PRO A C 1
ATOM 3397 O O . PRO A 1 208 ? 1.447 -15.541 -16.875 1.00 12.81 208 PRO A O 1
ATOM 3408 N N . LEU A 1 209 ? -0.780 -15.406 -16.980 1.00 12.02 209 LEU A N 1
ATOM 3409 C CA . LEU A 1 209 ? -0.934 -16.787 -17.408 1.00 12.11 209 LEU A CA 1
ATOM 3410 C C . LEU A 1 209 ? -0.607 -16.992 -18.880 1.00 12.18 209 LEU A C 1
ATOM 3411 O O . LEU A 1 209 ? -0.851 -16.127 -19.729 1.00 13.66 209 LEU A O 1
ATOM 3427 N N . LEU A 1 210 ? -0.094 -18.192 -19.177 1.00 12.14 210 LEU A N 1
ATOM 3428 C CA . LEU A 1 210 ? 0.122 -18.672 -20.542 1.00 12.72 210 LEU A CA 1
ATOM 3429 C C . LEU A 1 210 ? -0.534 -20.054 -20.618 1.00 12.79 210 LEU A C 1
ATOM 3430 O O . LEU A 1 210 ? 0.050 -21.050 -20.178 1.00 13.29 210 LEU A O 1
ATOM 3446 N N . ASN A 1 211 ? -1.749 -20.108 -21.163 1.00 12.84 211 ASN A N 1
ATOM 3447 C CA . ASN A 1 211 ? -2.476 -21.366 -21.293 1.00 13.25 211 ASN A CA 1
ATOM 3448 C C . ASN A 1 211 ? -1.584 -22.422 -21.941 1.00 12.66 211 ASN A C 1
ATOM 3449 O O . ASN A 1 211 ? -0.898 -22.146 -22.926 1.00 13.10 211 ASN A O 1
ATOM 3460 N N . GLN A 1 212 ? -1.596 -23.641 -21.397 1.00 12.83 212 GLN A N 1
ATOM 3461 C CA . GLN A 1 212 ? -0.800 -24.748 -21.931 1.00 13.38 212 GLN A CA 1
ATOM 3462 C C . GLN A 1 212 ? -1.611 -25.705 -22.80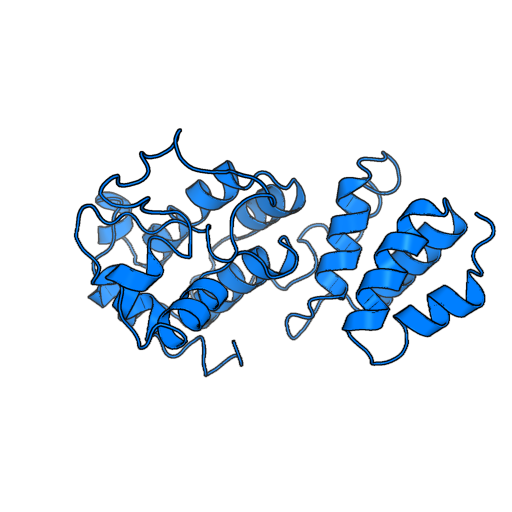4 1.00 13.08 212 GLN A C 1
ATOM 3463 O O . GLN A 1 212 ? -1.067 -26.710 -23.269 1.00 13.98 212 GLN A O 1
ATOM 3477 N N . LEU A 1 213 ? -2.869 -25.367 -23.092 1.00 13.26 213 LEU A N 1
ATOM 3478 C CA . LEU A 1 213 ? -3.727 -26.197 -23.938 1.00 14.01 213 LEU A CA 1
ATOM 3479 C C . LEU A 1 213 ? -3.082 -26.520 -25.276 1.00 13.55 213 LEU A C 1
ATOM 3480 O O . LEU A 1 213 ? -3.287 -27.604 -25.818 1.00 14.87 213 LEU A O 1
ATOM 3496 N N . ARG A 1 214 ? -2.349 -25.576 -25.852 1.00 13.45 214 ARG A N 1
ATOM 3497 C CA . ARG A 1 214 ? -1.692 -25.768 -27.136 1.00 14.34 214 ARG A CA 1
ATOM 3498 C C . ARG A 1 214 ? -0.180 -25.928 -26.984 1.00 14.36 214 ARG A C 1
ATOM 3499 O O . ARG A 1 214 ? 0.587 -25.655 -27.910 1.00 15.65 214 ARG A O 1
ATOM 3520 N N . GLY A 1 215 ? 0.257 -26.389 -25.820 1.00 13.88 215 GLY A N 1
ATOM 3521 C CA . GLY A 1 215 ? 1.654 -26.683 -25.598 1.00 15.02 215 GLY A CA 1
ATOM 3522 C C . GLY A 1 215 ? 2.478 -25.471 -25.216 1.00 14.75 215 GLY A C 1
ATOM 3523 O O . GLY A 1 215 ? 2.002 -24.342 -25.127 1.00 14.94 215 GLY A O 1
ATOM 3527 N N . VAL A 1 216 ? 3.779 -25.739 -25.039 1.00 14.34 216 VAL A N 1
ATOM 3528 C CA A VAL A 1 216 ? 4.681 -24.759 -24.446 0.50 14.81 216 VAL A CA 1
ATOM 3529 C CA B VAL A 1 216 ? 4.725 -24.789 -24.452 0.50 14.71 216 VAL A CA 1
ATOM 3530 C C . VAL A 1 216 ? 5.335 -23.839 -25.469 1.00 14.16 216 VAL A C 1
ATOM 3531 O O . VAL A 1 216 ? 6.103 -22.955 -25.080 1.00 14.39 216 VAL A O 1
ATOM 3556 N N . ARG A 1 217 ? 5.064 -24.014 -26.761 1.00 13.74 217 ARG A N 1
ATOM 3557 C CA . ARG A 1 217 ? 5.832 -23.304 -27.785 1.00 14.41 217 ARG A CA 1
ATOM 3558 C C . ARG A 1 217 ? 5.723 -21.794 -27.634 1.00 13.78 217 ARG A C 1
ATOM 3559 O O . ARG A 1 217 ? 6.716 -21.073 -27.808 1.00 13.97 217 ARG A O 1
ATOM 3580 N N . VAL A 1 218 ? 4.522 -21.293 -27.353 1.00 13.74 218 VAL A N 1
ATOM 3581 C CA . VAL A 1 218 ? 4.340 -19.860 -27.156 1.00 13.88 218 VAL A CA 1
ATOM 3582 C C . VAL A 1 218 ? 5.166 -19.362 -25.970 1.00 13.24 218 VAL A C 1
ATOM 3583 O O . VAL A 1 218 ? 5.866 -18.354 -26.067 1.00 13.56 218 VAL A O 1
ATOM 3596 N N . ALA A 1 219 ? 5.100 -20.061 -24.837 1.00 13.55 219 ALA A N 1
ATOM 3597 C CA . ALA A 1 219 ? 5.856 -19.635 -23.666 1.00 13.96 219 ALA A CA 1
ATOM 3598 C C . ALA A 1 219 ? 7.345 -19.636 -23.952 1.00 13.95 219 ALA A C 1
ATOM 3599 O O . ALA A 1 219 ? 8.056 -18.704 -23.556 1.00 13.90 219 ALA A O 1
ATOM 3606 N N . GLU A 1 220 ? 7.851 -20.682 -24.607 1.00 13.99 220 GLU A N 1
ATOM 3607 C CA . GLU A 1 220 ? 9.280 -20.732 -24.888 1.00 14.37 220 GLU A CA 1
ATOM 3608 C C . GLU A 1 220 ? 9.694 -19.592 -25.813 1.00 14.12 220 GLU A C 1
ATOM 3609 O O . GLU A 1 220 ? 10.715 -18.933 -25.588 1.00 14.44 220 GLU A O 1
ATOM 3621 N N . SER A 1 221 ? 8.909 -19.336 -26.858 1.00 13.71 221 SER A N 1
ATOM 3622 C CA . SER A 1 221 ? 9.229 -18.236 -27.754 1.00 13.89 221 SER A CA 1
ATOM 3623 C C . SER A 1 221 ? 9.191 -16.908 -27.014 1.00 13.70 221 SER A C 1
ATOM 3624 O O . SER A 1 221 ? 9.996 -16.011 -27.277 1.00 14.20 221 SER A O 1
ATOM 3632 N N . LEU A 1 222 ? 8.251 -16.759 -26.088 1.00 13.03 222 LEU A N 1
ATOM 3633 C CA . LEU A 1 222 ? 8.177 -15.525 -25.316 1.00 12.85 222 LEU A CA 1
ATOM 3634 C C . LEU A 1 222 ? 9.413 -15.357 -24.440 1.00 13.20 222 LEU A C 1
ATOM 3635 O O . LEU A 1 222 ? 10.022 -14.286 -24.412 1.00 13.57 222 LEU A O 1
ATOM 3651 N N . TYR A 1 223 ? 9.804 -16.417 -23.724 1.00 13.16 223 TYR A N 1
ATOM 3652 C CA . TYR A 1 223 ? 10.945 -16.312 -22.812 1.00 13.29 223 TYR A CA 1
ATOM 3653 C C . TYR A 1 223 ? 12.263 -16.148 -23.563 1.00 13.49 223 TYR A C 1
ATOM 3654 O O . TYR A 1 223 ? 13.208 -15.576 -23.013 1.00 14.81 223 TYR A O 1
ATOM 3672 N N . ARG A 1 224 ? 12.355 -16.625 -24.803 1.00 13.80 224 ARG A N 1
ATOM 3673 C CA . ARG A 1 224 ? 13.557 -16.468 -25.612 1.00 14.36 224 ARG A CA 1
ATOM 3674 C C . ARG A 1 224 ? 13.579 -15.167 -26.411 1.00 14.47 224 ARG A C 1
ATOM 3675 O O . ARG A 1 224 ? 14.571 -14.882 -27.086 1.00 16.45 224 ARG A O 1
ATOM 3696 N N . HIS A 1 225 ? 12.528 -14.360 -26.329 1.00 14.08 225 HIS A N 1
ATOM 3697 C CA . HIS A 1 225 ? 12.442 -13.145 -27.124 1.00 14.34 225 HIS A CA 1
ATOM 3698 C C . HIS A 1 225 ? 13.557 -12.176 -26.732 1.00 14.51 225 HIS A C 1
ATOM 3699 O O . HIS A 1 225 ? 13.902 -12.076 -25.546 1.00 14.79 225 HIS A O 1
ATOM 3713 N N . PRO A 1 226 ? 14.130 -11.439 -27.691 1.00 15.31 226 PRO A N 1
ATOM 3714 C CA . PRO A 1 226 ? 15.240 -10.520 -27.367 1.00 16.41 226 PRO A CA 1
ATOM 3715 C C . PRO A 1 226 ? 14.903 -9.381 -26.409 1.00 15.30 226 PRO A C 1
ATOM 3716 O O . PRO A 1 226 ? 15.841 -8.766 -25.886 1.00 15.97 226 PRO A O 1
ATOM 3727 N N . VAL A 1 227 ? 13.623 -9.078 -26.169 1.00 14.65 227 VAL A N 1
ATOM 3728 C CA . VAL A 1 227 ? 13.261 -7.951 -25.311 1.00 14.35 227 VAL A CA 1
ATOM 3729 C C . VAL A 1 227 ? 13.955 -8.039 -23.961 1.00 14.42 227 VAL A C 1
ATOM 3730 O O . VAL A 1 227 ? 14.356 -7.018 -23.393 1.00 15.04 227 VAL A O 1
ATOM 3743 N N . TRP A 1 228 ? 14.039 -9.241 -23.381 1.00 13.81 228 TRP A N 1
ATOM 3744 C CA . TRP A 1 228 ? 14.466 -9.325 -21.986 1.00 14.14 228 TRP A CA 1
ATOM 3745 C C . TRP A 1 228 ? 15.908 -8.864 -21.829 1.00 14.94 228 TRP A C 1
ATOM 3746 O O . TRP A 1 228 ? 16.210 -8.008 -20.989 1.00 16.13 228 TRP A O 1
ATOM 3767 N N . SER A 1 229 ? 16.810 -9.397 -22.650 1.00 15.93 229 SER A N 1
ATOM 3768 C CA A SER A 1 229 ? 18.199 -8.953 -22.595 0.46 17.71 229 SER A CA 1
ATOM 3769 C CA B SER A 1 229 ? 18.190 -8.941 -22.565 0.54 16.78 229 SER A CA 1
ATOM 3770 C C . SER A 1 229 ? 18.326 -7.497 -23.029 1.00 16.64 229 SER A C 1
ATOM 3771 O O . SER A 1 229 ? 19.124 -6.740 -22.466 1.00 18.45 229 SER A O 1
ATOM 3786 N N . GLN A 1 230 ? 17.534 -7.086 -24.014 1.00 16.37 230 GLN A N 1
ATOM 3787 C CA . GLN A 1 230 ? 17.648 -5.730 -24.539 1.00 17.38 230 GLN 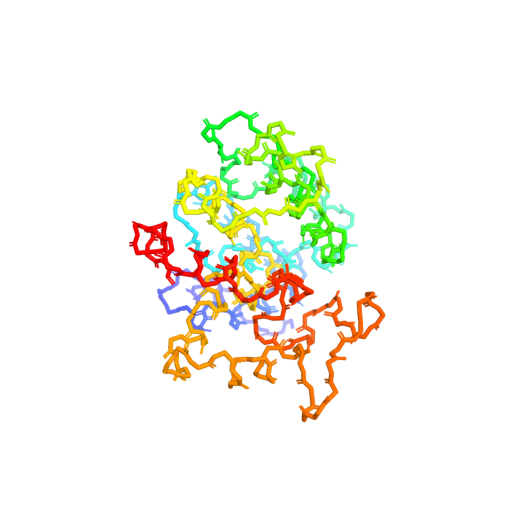A CA 1
ATOM 3788 C C . GLN A 1 230 ? 17.386 -4.696 -23.457 1.00 16.91 230 GLN A C 1
ATOM 3789 O O . GLN A 1 230 ? 18.084 -3.678 -23.382 1.00 18.70 230 GLN A O 1
ATOM 3803 N N . TYR A 1 231 ? 16.385 -4.931 -22.614 1.00 16.68 231 TYR A N 1
ATOM 3804 C CA . TYR A 1 231 ? 15.965 -3.978 -21.598 1.00 17.71 231 TYR A CA 1
ATOM 3805 C C . TYR A 1 231 ? 16.460 -4.340 -20.198 1.00 17.75 231 TYR A C 1
ATOM 3806 O O . TYR A 1 231 ? 16.057 -3.692 -19.225 1.00 21.11 231 TYR A O 1
ATOM 3824 N N . GLY A 1 232 ? 17.337 -5.336 -20.073 1.00 18.06 232 GLY A N 1
ATOM 3825 C CA . GLY A 1 232 ? 17.928 -5.649 -18.786 1.00 19.20 232 GLY A CA 1
ATOM 3826 C C . GLY A 1 232 ? 17.031 -6.395 -17.824 1.00 19.40 232 GLY A C 1
ATOM 3827 O O . GLY A 1 232 ? 17.251 -6.325 -16.610 1.00 23.09 232 GLY A O 1
ATOM 3831 N N . TRP A 1 233 ? 16.044 -7.123 -18.326 1.00 16.00 233 TRP A N 1
ATOM 3832 C CA . TRP A 1 233 ? 15.160 -7.940 -17.503 1.00 15.57 233 TRP A CA 1
ATOM 3833 C C . TRP A 1 233 ? 15.766 -9.296 -17.174 1.00 17.41 233 TRP A C 1
ATOM 3834 O O . TRP A 1 233 ? 15.301 -9.962 -16.240 1.00 17.52 233 TRP A O 1
#

B-factor: mean 20.75, std 9.1, range [10.4, 98.19]

InterPro domains:
  IPR008629 GUN4-like [PF05419] (87-226)
  IPR008629 GUN4-like [PTHR34800] (46-230)
  IPR008629 GUN4-like [cd16383] (87-224)
  IPR016024 Armadillo-type fold [SSF48371] (2-82)
  IPR032192 GUN4, N-terminal ARM-like repeat domain [PF16416] (2-79)
  IPR037215 GUN4-like superfamily [SSF140869] (84-229)

Sequence (233 aa):
MSDNLTELSQQLHDASEKKQLTAIAALAEMGEGGQGILLDYLAKNVPLEKPVLLAVGNVYQTLRNLEQETIITTQLQQRRNYPTGIFPLQQSAQGIDYLPLQEALGSQDFETADEITRRDKLCELAGPGASQRQWLYFTEVEKFPALDLHTINALWWLHSNGNNFGFSVQRRLWLASSGKEFTKLWPKKIGWKSGNVWTRWPKGFTWDLSAPQGHLPLLNQLRGVVRVAESLYRHPVWSSQYGW

Organism: Synechocystis sp. (strain ATCC 27184 / PCC 6803 / Kazusa) (NCBI:txid1111708)

Foldseek 3Di:
DPDDLVVLLVQCVDDDPVSVLVSLVVLLPVPPSSLVSLVVVLVVCAQDDAQDQSNLSSLLSQLVVVDVPSVVVCCVVAVQHRYDQDDPVPDDCSVLLVCLSVLVQVVNLVVVLCVLLVQLHDVCNVVSHDDQVSLLPRDLVNLSNSQSSQCSSQSRQEGLLQLLVLCVVVVVDVVVSCVQQVQADVPRGQDPPPRADSGNVGGRHVDDDDDCPVHCSNSVSNSPHCSCVVSVD

Radius of gyration: 18.59 Å; Cα contacts (8 Å, |Δi|>4): 289; chains: 1; bounding box: 32×48×55 Å